Protein AF-A0A1C8ZSP4-F1 (afdb_monomer_lite)

Structure (mmCIF, N/CA/C/O backbone):
data_AF-A0A1C8ZSP4-F1
#
_entry.id   AF-A0A1C8ZSP4-F1
#
loop_
_atom_site.group_PDB
_atom_site.id
_atom_site.type_symbol
_atom_site.label_atom_id
_atom_site.label_alt_id
_atom_site.label_comp_id
_atom_site.label_asym_id
_atom_site.label_entity_id
_atom_site.label_seq_id
_atom_site.pdbx_PDB_ins_code
_atom_site.Cartn_x
_atom_site.Cartn_y
_atom_site.Cartn_z
_atom_site.occupancy
_atom_site.B_iso_or_equiv
_atom_site.auth_seq_id
_atom_site.auth_comp_id
_atom_site.auth_asym_id
_atom_site.auth_atom_id
_atom_site.pdbx_PDB_model_num
ATOM 1 N N . MET A 1 1 ? -17.826 5.479 -9.906 1.00 35.88 1 MET A N 1
ATOM 2 C CA . MET A 1 1 ? -18.541 5.846 -8.665 1.00 35.88 1 MET A CA 1
ATOM 3 C C . MET A 1 1 ? -17.560 6.502 -7.673 1.00 35.88 1 MET A C 1
ATOM 5 O O . MET A 1 1 ? -17.381 6.009 -6.576 1.00 35.88 1 MET A O 1
ATOM 9 N N . ILE A 1 2 ? -16.863 7.577 -8.082 1.00 37.81 2 ILE A N 1
ATOM 10 C CA . ILE A 1 2 ? -15.823 8.272 -7.274 1.00 37.81 2 ILE A CA 1
ATOM 11 C C . ILE A 1 2 ? -16.261 9.707 -6.899 1.00 37.81 2 ILE A C 1
ATOM 13 O O . ILE A 1 2 ? -15.762 10.289 -5.943 1.00 37.81 2 ILE A O 1
ATOM 17 N N . PHE A 1 3 ? -17.242 10.274 -7.610 1.00 35.19 3 PHE A N 1
ATOM 18 C CA . PHE A 1 3 ? -17.566 11.703 -7.530 1.00 35.19 3 PHE A CA 1
ATOM 19 C C . PHE A 1 3 ? -18.504 12.114 -6.380 1.00 35.19 3 PHE A C 1
ATOM 21 O O . PHE A 1 3 ? -18.549 13.296 -6.059 1.00 35.19 3 PHE A O 1
ATOM 28 N N . ASP A 1 4 ? -19.179 11.181 -5.701 1.00 35.34 4 ASP A N 1
ATOM 29 C CA . ASP A 1 4 ? -20.081 11.512 -4.577 1.00 35.34 4 ASP A CA 1
ATOM 30 C C . ASP A 1 4 ? -19.380 11.615 -3.206 1.00 35.34 4 ASP A C 1
ATOM 32 O O . ASP A 1 4 ? -20.022 11.916 -2.200 1.00 35.34 4 ASP A O 1
ATOM 36 N N . ILE A 1 5 ? -18.058 11.412 -3.146 1.00 47.53 5 ILE A N 1
ATOM 37 C CA . ILE A 1 5 ? -17.269 11.481 -1.898 1.00 47.53 5 ILE A CA 1
ATOM 38 C C . ILE A 1 5 ? -16.836 12.929 -1.577 1.00 47.53 5 ILE A C 1
ATOM 40 O O . ILE A 1 5 ? -16.539 13.244 -0.429 1.00 47.53 5 ILE A O 1
ATOM 44 N N . PHE A 1 6 ? -16.868 13.837 -2.561 1.00 42.25 6 PHE A N 1
ATOM 45 C CA . PHE A 1 6 ? -16.399 15.227 -2.440 1.00 42.25 6 PHE A CA 1
ATOM 46 C C . PHE A 1 6 ? -17.541 16.252 -2.388 1.00 42.25 6 PHE A C 1
ATOM 48 O O . PHE A 1 6 ? -17.468 17.314 -3.015 1.00 42.25 6 PHE A O 1
ATOM 55 N N . LYS A 1 7 ? -18.625 15.972 -1.657 1.00 38.34 7 LYS A N 1
ATOM 56 C CA . LYS A 1 7 ? -19.627 17.016 -1.405 1.00 38.34 7 LYS A CA 1
ATOM 57 C C . LYS A 1 7 ? -19.011 18.071 -0.481 1.00 38.34 7 LYS A C 1
ATOM 59 O O . LYS A 1 7 ? -18.816 17.830 0.704 1.00 38.34 7 LYS A O 1
ATOM 64 N N . ARG A 1 8 ? -18.700 19.248 -1.037 1.00 38.22 8 ARG A N 1
ATOM 65 C CA . ARG A 1 8 ? -18.399 20.461 -0.264 1.00 38.22 8 ARG A CA 1
ATOM 66 C C . ARG A 1 8 ? -19.613 20.790 0.604 1.00 38.22 8 ARG A C 1
ATOM 68 O O . ARG A 1 8 ? -20.581 21.367 0.108 1.00 38.22 8 ARG A O 1
ATOM 75 N N . ASP A 1 9 ? -19.559 20.440 1.882 1.00 40.62 9 ASP A N 1
ATOM 76 C CA . ASP A 1 9 ? -20.396 21.104 2.873 1.00 40.62 9 ASP A CA 1
ATOM 77 C C . ASP A 1 9 ? -19.934 22.555 2.990 1.00 40.62 9 ASP A C 1
ATOM 79 O O . ASP A 1 9 ? -18.737 22.841 3.050 1.00 40.62 9 ASP A O 1
ATOM 83 N N . LYS A 1 10 ? -20.896 23.482 3.020 1.00 46.06 10 LYS A N 1
ATOM 84 C CA . LYS A 1 10 ? -20.631 24.915 3.212 1.00 46.06 10 LYS A CA 1
ATOM 85 C C . LYS A 1 10 ? -20.002 25.229 4.581 1.00 46.06 10 LYS A C 1
ATOM 87 O O . LYS A 1 10 ? -19.462 26.317 4.730 1.00 46.06 10 LYS A O 1
ATOM 92 N N . ASP A 1 11 ? -20.010 24.267 5.510 1.00 44.53 11 ASP A N 1
ATOM 93 C CA . ASP A 1 11 ? -19.643 24.455 6.919 1.00 44.53 11 ASP A CA 1
ATOM 94 C C . ASP A 1 11 ? -18.494 23.553 7.426 1.00 44.53 11 ASP A C 1
ATOM 96 O O . ASP A 1 11 ? -18.210 23.556 8.622 1.00 44.53 11 ASP A O 1
ATOM 100 N N . SER A 1 12 ? -17.800 22.781 6.572 1.00 44.62 12 SER A N 1
ATOM 101 C CA . SER A 1 12 ? -16.666 21.944 7.017 1.00 44.62 12 SER A CA 1
ATOM 102 C C . SER A 1 12 ? -15.347 22.329 6.341 1.00 44.62 12 SER A C 1
ATOM 104 O O . SER A 1 12 ? -15.154 22.095 5.148 1.00 44.62 12 SER A O 1
ATOM 106 N N . GLU A 1 13 ? -14.428 22.873 7.138 1.00 44.44 13 GLU A N 1
ATOM 107 C CA . GLU A 1 13 ? -13.062 23.298 6.805 1.00 44.44 13 GLU A CA 1
ATOM 108 C C . GLU A 1 13 ? -12.109 22.147 6.404 1.00 44.44 13 GLU A C 1
ATOM 110 O O . GLU A 1 13 ? -11.001 22.038 6.928 1.00 44.44 13 GLU A O 1
ATOM 115 N N . VAL A 1 14 ? -12.471 21.272 5.464 1.00 51.50 14 VAL A N 1
ATOM 116 C CA . VAL A 1 14 ? -11.453 20.416 4.829 1.00 51.50 14 VAL A CA 1
ATOM 117 C C . VAL A 1 14 ? -10.755 21.270 3.770 1.00 51.50 14 VAL A C 1
ATOM 119 O O . VAL A 1 14 ? -11.166 21.303 2.612 1.00 51.50 14 VAL A O 1
ATOM 122 N N . LYS A 1 15 ? -9.759 22.057 4.203 1.00 57.34 15 LYS A N 1
ATOM 123 C CA . LYS A 1 15 ? -9.008 22.978 3.330 1.00 57.34 15 LYS A CA 1
ATOM 124 C C . LYS A 1 15 ? -8.224 22.236 2.246 1.00 57.34 15 LYS A C 1
ATOM 126 O O . LYS A 1 15 ? -8.180 22.731 1.125 1.00 57.34 15 LYS A O 1
ATOM 131 N N . ASP A 1 16 ? -7.735 21.032 2.549 1.00 67.19 16 ASP A N 1
ATOM 132 C CA . ASP A 1 16 ? -6.982 20.195 1.616 1.00 67.19 16 ASP A CA 1
ATOM 133 C C . ASP A 1 16 ? -7.553 18.765 1.591 1.00 67.19 16 ASP A C 1
ATOM 135 O O . ASP A 1 16 ? -7.581 18.099 2.627 1.00 67.19 16 ASP A O 1
ATOM 139 N N . PRO A 1 17 ? -8.031 18.261 0.435 1.00 82.25 17 PRO A N 1
ATOM 140 C CA . PRO A 1 17 ? -8.565 16.900 0.318 1.00 82.25 17 PRO A CA 1
ATOM 141 C C . PRO A 1 17 ? -7.470 15.824 0.331 1.00 82.25 17 PRO A C 1
ATOM 143 O O . PRO A 1 17 ? -7.786 14.635 0.396 1.00 82.25 17 PRO A O 1
ATOM 146 N N . PHE A 1 18 ? -6.202 16.238 0.278 1.00 87.06 18 PHE A N 1
ATOM 147 C CA . PHE A 1 18 ? -5.035 15.371 0.267 1.00 87.06 18 PHE A CA 1
ATOM 148 C C . PHE A 1 18 ? -4.081 15.731 1.403 1.00 87.06 18 PHE A C 1
ATOM 150 O O . PHE A 1 18 ? -3.923 16.895 1.765 1.00 87.06 18 PHE A O 1
ATOM 157 N N . TYR A 1 19 ? -3.423 14.713 1.937 1.00 88.75 19 TYR A N 1
ATOM 158 C CA . TYR A 1 19 ? -2.370 14.817 2.932 1.00 88.75 19 TYR A CA 1
ATOM 159 C C . TYR A 1 19 ? -1.206 13.932 2.495 1.00 88.75 19 TYR A C 1
ATOM 161 O O . TYR A 1 19 ? -1.423 12.777 2.141 1.00 88.75 19 TYR A O 1
ATOM 169 N N . THR A 1 20 ? 0.018 14.446 2.535 1.00 91.62 20 THR A N 1
ATOM 170 C CA . THR A 1 20 ? 1.222 13.684 2.180 1.00 91.62 20 THR A CA 1
ATOM 171 C C . THR A 1 20 ? 2.127 13.578 3.396 1.00 91.62 20 THR A C 1
ATOM 173 O O . THR A 1 20 ? 2.392 14.577 4.066 1.00 91.62 20 THR A O 1
ATOM 176 N N . ASP A 1 21 ? 2.611 12.372 3.666 1.00 93.38 21 ASP A N 1
ATOM 177 C CA . ASP A 1 21 ? 3.636 12.098 4.669 1.00 93.38 21 ASP A CA 1
ATOM 178 C C . ASP A 1 21 ? 4.710 11.154 4.109 1.00 93.38 21 ASP A C 1
ATOM 180 O O . ASP A 1 21 ? 4.803 10.927 2.902 1.00 93.38 21 ASP A O 1
ATOM 184 N N . GLU A 1 22 ? 5.570 10.627 4.979 1.00 92.31 22 GLU A N 1
ATOM 185 C CA . GLU A 1 22 ? 6.651 9.729 4.571 1.00 92.31 22 GLU A CA 1
ATOM 186 C C . GLU A 1 22 ? 6.186 8.337 4.117 1.00 92.31 22 GLU A C 1
ATOM 188 O O . GLU A 1 22 ? 6.963 7.617 3.487 1.00 92.31 22 GLU A O 1
ATOM 193 N N . PHE A 1 23 ? 4.941 7.955 4.416 1.00 94.00 23 PHE A N 1
ATOM 194 C CA . PHE A 1 23 ? 4.362 6.665 4.044 1.00 94.00 23 PHE A CA 1
ATOM 195 C C . PHE A 1 23 ? 3.533 6.744 2.764 1.00 94.00 23 PHE A C 1
ATOM 197 O O . PHE A 1 23 ? 3.264 5.708 2.162 1.00 94.00 23 PHE A O 1
ATOM 204 N N . GLY A 1 24 ? 3.154 7.942 2.318 1.00 94.12 24 GLY A N 1
ATOM 205 C CA . GLY A 1 24 ? 2.508 8.126 1.028 1.00 94.12 24 GLY A CA 1
ATOM 206 C C . GLY A 1 24 ? 1.625 9.361 0.942 1.00 94.12 24 GLY A C 1
ATOM 207 O O . GLY A 1 24 ? 1.728 10.313 1.716 1.00 94.12 24 GLY A O 1
ATOM 208 N N . GLU A 1 25 ? 0.735 9.320 -0.039 1.00 94.56 25 GLU A N 1
ATOM 209 C CA . GLU A 1 25 ? -0.314 10.309 -0.262 1.00 94.56 25 GLU A CA 1
ATOM 210 C C . GLU A 1 25 ? -1.657 9.745 0.197 1.00 94.56 25 GLU A C 1
ATOM 212 O O . GLU A 1 25 ? -1.981 8.584 -0.049 1.00 94.56 25 GLU A O 1
ATOM 217 N N . TRP A 1 26 ? -2.459 10.570 0.857 1.00 94.44 26 TRP A N 1
ATOM 218 C CA . TRP A 1 26 ? -3.671 10.152 1.548 1.00 94.44 26 TRP A CA 1
ATOM 219 C C . TRP A 1 26 ? -4.828 11.071 1.173 1.00 94.44 26 TRP A C 1
ATOM 221 O O . TRP A 1 26 ? -4.726 12.286 1.321 1.00 94.44 26 TRP A O 1
ATOM 231 N N . ILE A 1 27 ? -5.952 10.503 0.742 1.00 94.06 27 ILE A N 1
ATOM 232 C CA . ILE A 1 27 ? -7.221 11.223 0.615 1.00 94.06 27 ILE A CA 1
ATOM 233 C C . ILE A 1 27 ? -7.857 11.345 1.999 1.00 94.06 27 ILE A C 1
ATOM 235 O O . ILE A 1 27 ? -7.958 10.366 2.744 1.00 94.06 27 ILE A O 1
ATOM 239 N N . ILE A 1 28 ? -8.343 12.541 2.320 1.00 91.62 28 ILE A N 1
ATOM 240 C CA . ILE A 1 28 ? -9.132 12.804 3.522 1.00 91.62 28 ILE A CA 1
ATOM 241 C C . ILE A 1 28 ? -10.619 12.605 3.203 1.00 91.62 28 ILE A C 1
ATOM 243 O O . ILE A 1 28 ? -11.203 13.356 2.425 1.00 91.62 28 ILE A O 1
ATOM 247 N N . ILE A 1 29 ? -11.249 11.608 3.831 1.00 89.88 29 ILE A N 1
ATOM 248 C CA . ILE A 1 29 ? -12.681 11.312 3.666 1.00 89.88 29 ILE A CA 1
ATOM 249 C C . ILE A 1 29 ? -13.452 11.683 4.934 1.00 89.88 29 ILE A C 1
ATOM 251 O O . ILE A 1 29 ? -13.188 11.135 6.004 1.00 89.88 29 ILE A O 1
ATOM 255 N N . SER A 1 30 ? -14.445 12.567 4.800 1.00 87.94 30 SER A N 1
ATOM 256 C CA . SER A 1 30 ? -15.288 13.068 5.901 1.00 87.94 30 SER A CA 1
ATOM 257 C C . SER A 1 30 ? -16.780 12.743 5.775 1.00 87.94 30 SER A C 1
ATOM 259 O O . SER A 1 30 ? -17.536 13.010 6.704 1.00 87.94 30 SER A O 1
ATOM 261 N N . HIS A 1 31 ? -17.231 12.175 4.650 1.00 85.62 31 HIS A N 1
ATOM 262 C CA . HIS A 1 31 ? -18.668 12.003 4.365 1.00 85.62 31 HIS A CA 1
ATOM 263 C C . HIS A 1 31 ? -19.121 10.545 4.217 1.00 85.62 31 HIS A C 1
ATOM 265 O O . HIS A 1 31 ? -20.323 10.279 4.176 1.00 85.62 31 HIS A O 1
ATOM 271 N N . ASN A 1 32 ? -18.200 9.576 4.195 1.00 90.00 32 ASN A N 1
ATOM 272 C CA . ASN A 1 32 ? -18.567 8.158 4.184 1.00 90.00 32 ASN A CA 1
ATOM 273 C C . ASN A 1 32 ? -18.875 7.677 5.615 1.00 90.00 32 ASN A C 1
ATOM 275 O O . ASN A 1 32 ? -17.974 7.339 6.381 1.00 90.00 32 ASN A O 1
ATOM 279 N N . LYS A 1 33 ? -20.166 7.624 5.970 1.00 90.62 33 LYS A N 1
ATOM 280 C CA . LYS A 1 33 ? -20.630 7.241 7.317 1.00 90.62 33 LYS A CA 1
ATOM 281 C C . LYS A 1 33 ? -20.121 5.871 7.770 1.00 90.62 33 LYS A C 1
ATOM 283 O O . LYS A 1 33 ? -19.778 5.716 8.940 1.00 90.62 33 LYS A O 1
ATOM 288 N N . LEU A 1 34 ? -20.085 4.891 6.868 1.00 91.62 34 LEU A N 1
ATOM 289 C CA . LEU A 1 34 ? -19.697 3.522 7.193 1.00 91.62 34 LEU A CA 1
ATOM 290 C C . LEU A 1 34 ? -18.191 3.435 7.470 1.00 91.62 34 LEU A C 1
ATOM 292 O O . LEU A 1 34 ? -17.791 2.924 8.514 1.00 91.62 34 LEU A O 1
ATOM 296 N N . LEU A 1 35 ? -17.365 4.029 6.609 1.00 93.75 35 LEU A N 1
ATOM 297 C CA . LEU A 1 35 ? -15.921 4.142 6.815 1.00 93.75 35 LEU A CA 1
ATOM 298 C C . LEU A 1 35 ? -15.581 4.896 8.109 1.00 93.75 35 LEU A C 1
ATOM 300 O O . LEU A 1 35 ? -14.770 4.416 8.901 1.00 93.75 35 LEU A O 1
ATOM 304 N N . LEU A 1 36 ? -16.219 6.046 8.358 1.00 94.19 36 LEU A N 1
ATOM 305 C CA . LEU A 1 36 ? -16.014 6.829 9.584 1.00 94.19 36 LEU A CA 1
ATOM 306 C C . LEU A 1 36 ? -16.346 6.017 10.840 1.00 94.19 36 LEU A C 1
ATOM 308 O O . LEU A 1 36 ? -15.618 6.056 11.834 1.00 94.19 36 LEU A O 1
ATOM 312 N N . PHE A 1 37 ? -17.456 5.281 10.803 1.00 93.94 37 PHE A N 1
ATOM 313 C CA . PHE A 1 37 ? -17.892 4.441 11.909 1.00 93.94 37 PHE A CA 1
ATOM 314 C C . PHE A 1 37 ? -16.862 3.351 12.225 1.00 93.94 37 PHE A C 1
ATOM 316 O O . PHE A 1 37 ? -16.454 3.189 13.377 1.00 93.94 37 PHE A O 1
ATOM 323 N N . VAL A 1 38 ? -16.386 2.656 11.194 1.00 94.44 38 VAL A N 1
ATOM 324 C CA . VAL A 1 38 ? -15.416 1.562 11.316 1.00 94.44 38 VAL A CA 1
ATOM 325 C C . VAL A 1 38 ? -14.068 2.079 11.792 1.00 94.44 38 VAL A C 1
ATOM 327 O O . VAL A 1 38 ? -13.492 1.530 12.729 1.00 94.44 38 VAL A O 1
ATOM 330 N N . TYR A 1 39 ? -13.596 3.187 11.226 1.00 95.62 39 TYR A N 1
ATOM 331 C CA . TYR A 1 39 ? -12.379 3.844 11.683 1.00 95.62 39 TYR A CA 1
ATOM 332 C C . TYR A 1 39 ? -12.462 4.217 13.168 1.00 95.62 39 TYR A C 1
ATOM 334 O O . TYR A 1 39 ? -11.554 3.915 13.941 1.00 95.62 39 TYR A O 1
ATOM 342 N N . ASN A 1 40 ? -13.584 4.790 13.612 1.00 94.44 40 ASN A N 1
ATOM 343 C CA . ASN A 1 40 ? -13.783 5.138 15.018 1.00 94.44 40 ASN A CA 1
ATOM 344 C C . ASN A 1 40 ? -13.830 3.905 15.936 1.00 94.44 40 ASN A C 1
ATOM 346 O O . ASN A 1 40 ? -13.328 3.969 17.063 1.00 94.44 40 ASN A O 1
ATOM 350 N N . LEU A 1 41 ? -14.391 2.780 15.481 1.00 94.25 41 LEU A N 1
ATOM 351 C CA . LEU A 1 41 ? -14.319 1.506 16.204 1.00 94.25 41 LEU A CA 1
ATOM 352 C C . LEU A 1 41 ? -12.873 1.020 16.346 1.00 94.25 41 LEU A C 1
ATOM 354 O O . LEU A 1 41 ? -12.467 0.625 17.443 1.00 94.25 41 LEU A O 1
ATOM 358 N N . LEU A 1 42 ? -12.076 1.094 15.279 1.00 95.50 42 LEU A N 1
ATOM 359 C CA . LEU A 1 42 ? -10.660 0.722 15.309 1.00 95.50 42 LEU A CA 1
ATOM 360 C C . LEU A 1 42 ? -9.875 1.621 16.270 1.00 95.50 42 LEU A C 1
ATOM 362 O O . LEU A 1 42 ? -9.212 1.112 17.170 1.00 95.50 42 LEU A O 1
ATOM 366 N N . VAL A 1 43 ? -10.041 2.945 16.183 1.00 95.62 43 VAL A N 1
ATOM 367 C CA . VAL A 1 43 ? -9.419 3.913 17.105 1.00 95.62 43 VAL A CA 1
ATOM 368 C C . VAL A 1 43 ? -9.765 3.603 18.563 1.00 95.62 43 VAL A C 1
ATOM 370 O O . VAL A 1 43 ? -8.880 3.593 19.420 1.00 95.62 43 VAL A O 1
ATOM 373 N N . LYS A 1 44 ? -11.040 3.326 18.870 1.00 94.62 44 LYS A N 1
ATOM 374 C CA . LYS A 1 44 ? -11.468 2.940 20.227 1.00 94.62 44 LYS A CA 1
ATOM 375 C C . LYS A 1 44 ? -10.810 1.636 20.681 1.00 94.62 44 LYS A C 1
ATOM 377 O O . LYS A 1 44 ? -10.393 1.540 21.832 1.00 94.62 44 LYS A O 1
ATOM 382 N N . SER A 1 45 ? -10.695 0.655 19.790 1.00 95.00 45 SER A N 1
ATOM 383 C CA . SER A 1 45 ? -10.075 -0.647 20.074 1.00 95.00 45 SER A CA 1
ATOM 384 C C . SER A 1 45 ? -8.588 -0.508 20.392 1.00 95.00 45 SER A C 1
ATOM 386 O O . SER A 1 45 ? -8.128 -1.033 21.403 1.00 95.00 45 SER A O 1
ATOM 388 N N . ILE A 1 46 ? -7.867 0.285 19.598 1.00 95.31 46 ILE A N 1
ATOM 389 C CA . ILE A 1 46 ? -6.442 0.587 19.788 1.00 95.31 46 ILE A CA 1
ATOM 390 C C . ILE A 1 46 ? -6.216 1.327 21.118 1.00 95.31 46 ILE A C 1
ATOM 392 O O . ILE A 1 46 ? -5.333 0.973 21.896 1.00 95.31 46 ILE A O 1
ATOM 396 N N . LYS A 1 47 ? -7.064 2.308 21.453 1.00 94.12 47 LYS A N 1
ATOM 397 C CA . LYS A 1 47 ? -6.974 3.012 22.745 1.00 94.12 47 LYS A CA 1
ATOM 398 C C . LYS A 1 47 ? -7.269 2.101 23.940 1.00 94.12 47 LYS A C 1
ATOM 400 O O . LYS A 1 47 ? -6.639 2.250 24.986 1.00 94.12 47 LYS A O 1
ATOM 405 N N . LYS A 1 48 ? -8.201 1.150 23.797 1.00 92.88 48 LYS A N 1
ATOM 406 C CA . LYS A 1 48 ? -8.604 0.215 24.865 1.00 92.88 48 LYS A CA 1
ATOM 407 C C . LYS A 1 48 ? -7.473 -0.722 25.291 1.00 92.88 48 LYS A C 1
ATOM 409 O O . LYS A 1 48 ? -7.407 -1.079 26.460 1.00 92.88 48 LYS A O 1
ATOM 414 N N . ILE A 1 49 ? -6.566 -1.064 24.377 1.00 93.12 49 ILE A N 1
ATOM 415 C CA . ILE A 1 49 ? -5.370 -1.864 24.683 1.00 93.12 49 ILE A CA 1
ATOM 416 C C . ILE A 1 49 ? -4.195 -1.024 25.217 1.00 93.12 49 ILE A C 1
ATOM 418 O O . ILE A 1 49 ? -3.084 -1.525 25.350 1.00 93.12 49 ILE A O 1
ATOM 422 N N . GLY A 1 50 ? -4.419 0.257 25.534 1.00 89.44 50 GLY A N 1
ATOM 423 C CA . GLY A 1 50 ? -3.435 1.121 26.192 1.00 89.44 50 GLY A CA 1
ATOM 424 C C . GLY A 1 50 ? -2.552 1.951 25.256 1.00 89.44 50 GLY A C 1
ATOM 425 O O . GLY A 1 50 ? -1.713 2.714 25.737 1.00 89.44 50 GLY A O 1
ATOM 426 N N . LEU A 1 51 ? -2.748 1.879 23.936 1.00 91.25 51 LEU A N 1
ATOM 427 C CA . LEU A 1 51 ? -1.990 2.690 22.980 1.00 91.25 51 LEU A CA 1
ATOM 428 C C . LEU A 1 51 ? -2.598 4.080 22.852 1.00 91.25 51 LEU A C 1
ATOM 430 O O . LEU A 1 51 ? -3.660 4.272 22.259 1.00 91.25 51 LEU A O 1
ATOM 434 N N . LYS A 1 52 ? -1.899 5.066 23.412 1.00 87.62 52 LYS A N 1
ATOM 435 C CA . LYS A 1 52 ? -2.331 6.469 23.382 1.00 87.62 52 LYS A CA 1
ATOM 436 C C . LYS A 1 52 ? -1.790 7.234 22.175 1.00 87.62 52 LYS A C 1
ATOM 438 O O . LYS A 1 52 ? -2.522 8.036 21.608 1.00 87.62 52 LYS A O 1
ATOM 443 N N . ASN A 1 53 ? -0.551 6.946 21.772 1.00 91.50 53 ASN A N 1
ATOM 444 C CA . ASN A 1 53 ? 0.146 7.646 20.693 1.00 91.50 53 ASN A CA 1
ATOM 445 C C . ASN A 1 53 ? 0.319 6.700 19.504 1.00 91.50 53 ASN A C 1
ATOM 447 O O . ASN A 1 53 ? 1.177 5.812 19.526 1.00 91.50 53 ASN A O 1
ATOM 451 N N . PHE A 1 54 ? -0.528 6.864 18.495 1.00 94.69 54 PHE A N 1
ATOM 452 C CA . PHE A 1 54 ? -0.476 6.095 17.260 1.00 94.69 54 PHE A CA 1
ATOM 453 C C . PHE A 1 54 ? -1.060 6.901 16.103 1.00 94.69 54 PHE A C 1
ATOM 455 O O . PHE A 1 54 ? -1.913 7.766 16.309 1.00 94.69 54 PHE A O 1
ATOM 462 N N . GLU A 1 55 ? -0.644 6.548 14.896 1.00 94.81 55 GLU A N 1
ATOM 463 C CA . GLU A 1 55 ? -1.269 6.985 13.654 1.00 94.81 55 GLU A CA 1
ATOM 464 C C . GLU A 1 55 ? -1.961 5.786 13.010 1.00 94.81 55 GLU A C 1
ATOM 466 O O . GLU A 1 55 ? -1.404 4.689 12.983 1.00 94.81 55 GLU A O 1
ATOM 471 N N . LEU A 1 56 ? -3.199 5.976 12.548 1.00 96.00 56 LEU A N 1
ATOM 472 C CA . LEU A 1 56 ? -3.991 4.947 11.881 1.00 96.00 56 LEU A CA 1
ATOM 473 C C . LEU A 1 56 ? -4.272 5.381 10.445 1.00 96.00 56 LEU A C 1
ATOM 475 O O . LEU A 1 56 ? -4.848 6.442 10.205 1.00 96.00 56 LEU A O 1
ATOM 479 N N . TYR A 1 57 ? -3.917 4.506 9.517 1.00 96.00 57 TYR A N 1
ATOM 480 C CA . TYR A 1 57 ? -4.059 4.693 8.085 1.00 96.00 57 TYR A CA 1
ATOM 481 C C . TYR A 1 57 ? -4.931 3.589 7.499 1.00 96.00 57 TYR A C 1
ATOM 483 O O . TYR A 1 57 ? -4.737 2.411 7.807 1.00 96.00 57 TYR A O 1
ATOM 491 N N . ILE A 1 58 ? -5.879 3.953 6.637 1.00 97.56 58 ILE A N 1
ATOM 492 C CA . ILE A 1 58 ? -6.648 2.985 5.855 1.00 97.56 58 ILE A CA 1
ATOM 493 C C . ILE A 1 58 ? -5.974 2.844 4.495 1.00 97.56 58 ILE A C 1
ATOM 495 O O . ILE A 1 58 ? -5.883 3.798 3.734 1.00 97.56 58 ILE A O 1
ATOM 499 N N . ILE A 1 59 ? -5.484 1.650 4.191 1.00 97.19 59 ILE A N 1
ATOM 500 C CA . ILE A 1 59 ? -4.808 1.352 2.925 1.00 97.19 59 ILE A CA 1
ATOM 501 C C . ILE A 1 59 ? -5.835 1.022 1.848 1.00 97.19 59 ILE A C 1
ATOM 503 O O . ILE A 1 59 ? -5.720 1.468 0.713 1.00 97.19 59 ILE A O 1
ATOM 507 N N . GLN A 1 60 ? -6.862 0.260 2.208 1.00 96.25 60 GLN A N 1
ATOM 508 C CA . GLN A 1 60 ? -7.938 -0.102 1.301 1.00 96.25 60 GLN A CA 1
ATOM 509 C C . GLN A 1 60 ? -9.238 -0.215 2.085 1.00 96.25 60 GLN A C 1
ATOM 511 O O . GLN A 1 60 ? -9.279 -0.780 3.178 1.00 96.25 60 GLN A O 1
ATOM 516 N N . TYR A 1 61 ? -10.294 0.325 1.491 1.00 95.44 61 TYR A N 1
ATOM 517 C CA . TYR A 1 61 ? -11.664 0.188 1.945 1.00 95.44 61 TYR A CA 1
ATOM 518 C C . TYR A 1 61 ? -12.522 -0.229 0.755 1.00 95.44 61 TYR A C 1
ATOM 520 O O . TYR A 1 61 ? -12.456 0.404 -0.300 1.00 95.44 61 TYR A O 1
ATOM 528 N N . SER A 1 62 ? -13.320 -1.277 0.920 1.00 94.56 62 SER A N 1
ATOM 529 C CA . SER A 1 62 ? -14.310 -1.680 -0.076 1.00 94.56 62 SER A CA 1
ATOM 530 C C . SER A 1 62 ? -15.570 -2.213 0.585 1.00 94.56 62 SER A C 1
ATOM 532 O O . SER A 1 62 ? -15.503 -2.886 1.613 1.00 94.56 62 SER A O 1
ATOM 534 N N . GLU A 1 63 ? -16.703 -1.945 -0.049 1.00 93.88 63 GLU A N 1
ATOM 535 C CA . GLU A 1 63 ? -18.010 -2.489 0.308 1.00 93.88 63 GLU A CA 1
ATOM 536 C C . GLU A 1 63 ? -18.370 -3.583 -0.701 1.00 93.88 63 GLU A C 1
ATOM 538 O O . GLU A 1 63 ? -18.132 -3.422 -1.900 1.00 93.88 63 GLU A O 1
ATOM 543 N N . ASP A 1 64 ? -18.906 -4.705 -0.226 1.00 92.00 64 ASP A N 1
ATOM 544 C CA . ASP A 1 64 ? -19.358 -5.783 -1.102 1.00 92.00 64 ASP A CA 1
ATOM 545 C C . ASP A 1 64 ? -20.663 -5.384 -1.806 1.00 92.00 64 ASP A C 1
ATOM 547 O O . ASP A 1 64 ? -21.621 -4.924 -1.181 1.00 92.00 64 ASP A O 1
ATOM 551 N N . GLU A 1 65 ? -20.717 -5.578 -3.123 1.00 89.94 65 GLU A N 1
ATOM 552 C CA . GLU A 1 65 ? -21.880 -5.202 -3.934 1.00 89.94 65 GLU A CA 1
ATOM 553 C C . GLU A 1 65 ? -23.092 -6.125 -3.719 1.00 89.94 65 GLU A C 1
ATOM 555 O O . GLU A 1 65 ? -24.229 -5.738 -3.996 1.00 89.94 65 GLU A O 1
ATOM 560 N N . LYS A 1 66 ? -22.870 -7.359 -3.250 1.00 91.69 66 LYS A N 1
ATOM 561 C CA . LYS A 1 66 ? -23.900 -8.398 -3.100 1.00 91.69 66 LYS A CA 1
ATOM 562 C C . LYS A 1 66 ? -24.371 -8.530 -1.658 1.00 91.69 66 LYS A C 1
ATOM 564 O O . LYS A 1 66 ? -25.556 -8.762 -1.416 1.00 91.69 66 LYS A O 1
ATOM 569 N N . ILE A 1 67 ? -23.461 -8.406 -0.698 1.00 89.25 67 ILE A N 1
ATOM 570 C CA . ILE A 1 67 ? -23.747 -8.549 0.726 1.00 89.25 67 ILE A CA 1
ATOM 571 C C . ILE A 1 67 ? -23.781 -7.161 1.356 1.00 89.25 67 ILE A C 1
ATOM 573 O O . ILE A 1 67 ? -22.759 -6.549 1.651 1.00 89.25 67 ILE A O 1
ATOM 577 N N . LYS A 1 68 ? -24.998 -6.675 1.612 1.00 87.94 68 LYS A N 1
ATOM 578 C CA . LYS A 1 68 ? -25.223 -5.362 2.220 1.00 87.94 68 LYS A CA 1
ATOM 579 C C . LYS A 1 68 ? -24.417 -5.200 3.515 1.00 87.94 68 LYS A C 1
ATOM 581 O O . LYS A 1 68 ? -24.534 -6.017 4.428 1.00 87.94 68 LYS A O 1
ATOM 586 N N . ASN A 1 69 ? -23.681 -4.093 3.607 1.00 89.12 69 ASN A N 1
ATOM 587 C CA . ASN A 1 69 ? -22.838 -3.712 4.743 1.00 89.12 69 ASN A CA 1
ATOM 588 C C . ASN A 1 69 ? -21.690 -4.688 5.065 1.00 89.12 69 ASN A C 1
ATOM 590 O O . ASN A 1 69 ? -21.095 -4.560 6.140 1.00 89.12 69 ASN A O 1
ATOM 594 N N . LEU A 1 70 ? -21.385 -5.653 4.189 1.00 94.12 70 LEU A N 1
ATOM 595 C CA . LEU A 1 70 ? -20.119 -6.371 4.253 1.00 94.12 70 LEU A CA 1
ATOM 596 C C . LEU A 1 70 ? -19.034 -5.439 3.728 1.00 94.12 70 LEU A C 1
ATOM 598 O O . LEU A 1 70 ? -19.133 -4.904 2.626 1.00 94.12 70 LEU A O 1
ATOM 602 N N . ILE A 1 71 ? -18.011 -5.242 4.542 1.00 94.81 71 ILE A N 1
ATOM 603 C CA . ILE A 1 71 ? -16.889 -4.381 4.221 1.00 94.81 71 ILE A CA 1
ATOM 604 C C . ILE A 1 71 ? -15.585 -5.112 4.460 1.00 94.81 71 ILE A C 1
ATOM 606 O O . ILE A 1 71 ? -15.450 -5.897 5.402 1.00 94.81 71 ILE A O 1
ATOM 610 N N . ASN A 1 72 ? -14.621 -4.776 3.619 1.00 95.19 72 ASN A N 1
ATOM 611 C CA . ASN A 1 72 ? -13.246 -5.194 3.750 1.00 95.19 72 ASN A CA 1
ATOM 612 C C . ASN A 1 72 ? -12.377 -3.966 4.015 1.00 95.19 72 ASN A C 1
ATOM 614 O O . ASN A 1 72 ? -12.480 -2.949 3.318 1.00 95.19 72 ASN A O 1
ATOM 618 N N . VAL A 1 73 ? -11.534 -4.063 5.040 1.00 96.75 73 VAL A N 1
ATOM 619 C CA . VAL A 1 73 ? -10.617 -2.996 5.428 1.00 96.75 73 VAL A CA 1
ATOM 620 C C . VAL A 1 73 ? -9.213 -3.551 5.577 1.00 96.75 73 VAL A C 1
ATOM 622 O O . VAL A 1 73 ? -8.972 -4.445 6.390 1.00 96.75 73 VAL A O 1
ATOM 625 N N . LYS A 1 74 ? -8.272 -2.948 4.850 1.00 97.50 74 LYS A N 1
ATOM 626 C CA . LYS A 1 74 ? -6.838 -3.073 5.113 1.00 97.50 74 LYS A CA 1
ATOM 627 C C . LYS A 1 74 ? -6.337 -1.778 5.718 1.00 97.50 74 LYS A C 1
ATOM 629 O O . LYS A 1 74 ? -6.649 -0.697 5.214 1.00 97.50 74 LYS A O 1
ATOM 634 N N . GLY A 1 75 ? -5.539 -1.867 6.769 1.00 97.12 75 GLY A N 1
ATOM 635 C CA . GLY A 1 75 ? -4.979 -0.679 7.396 1.00 97.12 75 GLY A CA 1
ATOM 636 C C . GLY A 1 75 ? -3.644 -0.918 8.070 1.00 97.12 75 GLY A C 1
ATOM 637 O O . GLY A 1 75 ? -3.195 -2.052 8.227 1.00 97.12 75 GLY A O 1
ATOM 638 N N . MET A 1 76 ? -3.020 0.194 8.439 1.00 96.44 76 MET A N 1
ATOM 639 C CA . MET A 1 76 ? -1.699 0.270 9.042 1.00 96.44 76 MET A CA 1
ATOM 640 C C . MET A 1 76 ? -1.763 1.161 10.277 1.00 96.44 76 MET A C 1
ATOM 642 O O . MET A 1 76 ? -2.300 2.267 10.232 1.00 96.44 76 MET A O 1
ATOM 646 N N . ILE A 1 77 ? -1.192 0.681 11.376 1.00 95.94 77 ILE A N 1
ATOM 647 C CA . ILE A 1 77 ? -0.972 1.453 12.596 1.00 95.94 77 ILE A CA 1
ATOM 648 C C . ILE A 1 77 ? 0.527 1.680 12.742 1.00 95.94 77 ILE A C 1
ATOM 650 O O . ILE A 1 77 ? 1.298 0.720 12.701 1.00 95.94 77 ILE A O 1
ATOM 654 N N . VAL A 1 78 ? 0.919 2.932 12.963 1.00 95.38 78 VAL A N 1
ATOM 655 C CA . VAL A 1 78 ? 2.299 3.324 13.265 1.00 95.38 78 VAL A CA 1
ATOM 656 C C . VAL A 1 78 ? 2.364 3.788 14.712 1.00 95.38 78 VAL A C 1
ATOM 658 O O . VAL A 1 78 ? 1.586 4.640 15.147 1.00 95.38 78 VAL A O 1
ATOM 661 N N . THR A 1 79 ? 3.256 3.196 15.502 1.00 94.81 79 THR A N 1
ATOM 662 C CA . THR A 1 79 ? 3.414 3.554 16.915 1.00 94.81 79 THR A CA 1
ATOM 663 C C . THR A 1 79 ? 4.809 3.218 17.434 1.00 94.81 79 THR A C 1
ATOM 665 O O . THR A 1 79 ? 5.528 2.396 16.875 1.00 94.81 79 THR A O 1
ATOM 668 N N . ASN A 1 80 ? 5.178 3.827 18.558 1.00 90.44 80 ASN A N 1
ATOM 669 C CA . ASN A 1 80 ? 6.349 3.435 19.345 1.00 90.44 80 ASN A CA 1
ATOM 670 C C . ASN A 1 80 ? 5.966 2.519 20.526 1.00 90.44 80 ASN A C 1
ATOM 672 O O . ASN A 1 80 ? 6.840 1.963 21.192 1.00 90.44 80 ASN A O 1
ATOM 676 N N . GLY A 1 81 ? 4.664 2.361 20.799 1.00 86.88 81 GLY A N 1
ATOM 677 C CA . GLY A 1 81 ? 4.138 1.472 21.833 1.00 86.88 81 GLY A CA 1
ATOM 678 C C . GLY A 1 81 ? 4.216 -0.002 21.435 1.00 86.88 81 GLY A C 1
ATOM 679 O O . GLY A 1 81 ? 4.275 -0.338 20.258 1.00 86.88 81 GLY A O 1
ATOM 680 N N . ASN A 1 82 ? 4.205 -0.900 22.420 1.00 82.94 82 ASN A N 1
ATOM 681 C CA . ASN A 1 82 ? 4.249 -2.343 22.195 1.00 82.94 82 ASN A CA 1
ATOM 682 C C . ASN A 1 82 ? 3.043 -3.020 22.856 1.00 82.94 82 ASN A C 1
ATOM 684 O O . ASN A 1 82 ? 2.691 -2.681 23.980 1.00 82.94 82 ASN A O 1
ATOM 688 N N . PHE A 1 83 ? 2.434 -3.981 22.167 1.00 85.12 83 PHE A N 1
ATOM 689 C CA . PHE A 1 83 ? 1.288 -4.762 22.645 1.00 85.12 83 PHE A CA 1
ATOM 690 C C . PHE A 1 83 ? 1.208 -6.100 21.902 1.00 85.12 83 PHE A C 1
ATOM 692 O O . PHE A 1 83 ? 1.921 -6.305 20.910 1.00 85.12 83 PHE A O 1
ATOM 699 N N . LYS A 1 84 ? 0.362 -7.022 22.367 1.00 87.12 84 LYS A N 1
ATOM 700 C CA . LYS A 1 84 ? 0.193 -8.336 21.728 1.00 87.12 84 LYS A CA 1
ATOM 701 C C . LYS A 1 84 ? -0.889 -8.285 20.650 1.00 87.12 84 LYS A C 1
ATOM 703 O O . LYS A 1 84 ? -1.973 -7.769 20.892 1.00 87.12 84 LYS A O 1
ATOM 708 N N . GLU A 1 85 ? -0.639 -8.886 19.489 1.00 89.56 85 GLU A N 1
ATOM 709 C CA . GLU A 1 85 ? -1.603 -8.928 18.371 1.00 89.56 85 GLU A CA 1
ATOM 710 C C . GLU A 1 85 ? -2.968 -9.483 18.805 1.00 89.56 85 GLU A C 1
ATOM 712 O O . GLU A 1 85 ? -4.007 -8.917 18.469 1.00 89.56 85 GLU A O 1
ATOM 717 N N . LEU A 1 86 ? -2.959 -10.526 19.645 1.00 91.38 86 LEU A N 1
ATOM 718 C CA . LEU A 1 86 ? -4.167 -11.135 20.201 1.00 91.38 86 LEU A CA 1
ATOM 719 C C . LEU A 1 86 ? -5.009 -10.152 21.034 1.00 91.38 86 LEU A C 1
ATOM 721 O O . LEU A 1 86 ? -6.235 -10.210 20.999 1.00 91.38 86 LEU A O 1
ATOM 725 N N . GLU A 1 87 ? -4.377 -9.235 21.771 1.00 92.62 87 GLU A N 1
ATOM 726 C CA . GLU A 1 87 ? -5.093 -8.225 22.561 1.00 92.62 87 GLU A CA 1
ATOM 727 C C . GLU A 1 87 ? -5.835 -7.248 21.649 1.00 92.62 87 GLU A C 1
ATOM 729 O O . GLU A 1 87 ? -6.992 -6.923 21.918 1.00 92.62 87 GLU A O 1
ATOM 734 N N . LEU A 1 88 ? -5.211 -6.830 20.542 1.00 93.81 88 LEU A N 1
ATOM 735 C CA . LEU A 1 88 ? -5.866 -5.979 19.551 1.00 93.81 88 LEU A CA 1
ATOM 736 C C . LEU A 1 88 ? -6.993 -6.716 18.833 1.00 93.81 88 LEU A C 1
ATOM 738 O O . LEU A 1 88 ? -8.085 -6.163 18.731 1.00 93.81 88 LEU A O 1
ATOM 742 N N . ALA A 1 89 ? -6.769 -7.957 18.393 1.00 94.50 89 ALA A N 1
ATOM 743 C CA . ALA A 1 89 ? -7.810 -8.760 17.753 1.00 94.50 89 ALA A CA 1
ATOM 744 C C . ALA A 1 89 ? -9.044 -8.902 18.659 1.00 94.50 89 ALA A C 1
ATOM 746 O O . ALA A 1 89 ? -10.171 -8.643 18.233 1.00 94.50 89 ALA A O 1
ATOM 747 N N . ASN A 1 90 ? -8.825 -9.224 19.937 1.00 94.69 90 ASN A N 1
ATOM 748 C CA . ASN A 1 90 ? -9.893 -9.330 20.928 1.00 94.69 90 ASN A CA 1
ATOM 749 C C . ASN A 1 90 ? -10.566 -7.979 21.200 1.00 94.69 90 ASN A C 1
ATOM 751 O O . ASN A 1 90 ? -11.787 -7.916 21.327 1.00 94.69 90 ASN A O 1
ATOM 755 N N . ALA A 1 91 ? -9.805 -6.885 21.282 1.00 94.69 91 ALA A N 1
ATOM 756 C CA . ALA A 1 91 ? -10.370 -5.554 21.486 1.00 94.69 91 ALA A CA 1
ATOM 757 C C . ALA A 1 91 ? -11.248 -5.109 20.309 1.00 94.69 91 ALA A C 1
ATOM 759 O O . ALA A 1 91 ? -12.323 -4.556 20.545 1.00 94.69 91 ALA A O 1
ATOM 760 N N . ILE A 1 92 ? -10.818 -5.384 19.073 1.00 94.94 92 ILE A N 1
ATOM 761 C CA . ILE A 1 92 ? -11.595 -5.115 17.859 1.00 94.94 92 ILE A CA 1
ATOM 762 C C . ILE A 1 92 ? -12.874 -5.952 17.874 1.00 94.94 92 ILE A C 1
ATOM 764 O O . ILE A 1 92 ? -13.957 -5.384 17.763 1.00 94.94 92 ILE A O 1
ATOM 768 N N . LYS A 1 93 ? -12.772 -7.268 18.103 1.00 94.56 93 LYS A N 1
ATOM 769 C CA . LYS A 1 93 ? -13.933 -8.169 18.174 1.00 94.56 93 LYS A CA 1
ATOM 770 C C . LYS A 1 93 ? -14.963 -7.709 19.202 1.00 94.56 93 LYS A C 1
ATOM 772 O O . LYS A 1 93 ? -16.102 -7.435 18.843 1.00 94.56 93 LYS A O 1
ATOM 777 N N . ASN A 1 94 ? -14.528 -7.472 20.437 1.00 93.31 94 ASN A N 1
ATOM 778 C CA . ASN A 1 94 ? -15.404 -7.018 21.517 1.00 93.31 94 ASN A CA 1
ATOM 779 C C . ASN A 1 94 ? -16.086 -5.671 21.219 1.00 93.31 94 ASN A C 1
ATOM 781 O O . ASN A 1 94 ? -17.194 -5.421 21.687 1.00 93.31 94 ASN A O 1
ATOM 785 N N . ASN A 1 95 ? -15.421 -4.770 20.488 1.00 91.12 95 ASN A N 1
ATOM 786 C CA . ASN A 1 95 ? -16.020 -3.494 20.102 1.00 91.12 95 ASN A CA 1
ATOM 787 C C . ASN A 1 95 ? -16.970 -3.636 18.905 1.00 91.12 95 ASN A C 1
ATOM 789 O O . ASN A 1 95 ? -17.928 -2.873 18.821 1.00 91.12 95 ASN A O 1
ATOM 793 N N . VAL A 1 96 ? -16.735 -4.589 17.999 1.00 92.00 96 VAL A N 1
ATOM 794 C CA . VAL A 1 96 ? -17.607 -4.851 16.844 1.00 92.00 96 VAL A CA 1
ATOM 795 C C . VAL A 1 96 ? -18.853 -5.647 17.232 1.00 92.00 96 VAL A C 1
ATOM 797 O O . VAL A 1 96 ? -19.904 -5.383 16.655 1.00 92.00 96 VAL A O 1
ATOM 800 N N . ASP A 1 97 ? -18.788 -6.546 18.217 1.00 89.56 97 ASP A N 1
ATOM 801 C CA . ASP A 1 97 ? -19.894 -7.454 18.584 1.00 89.56 97 ASP A CA 1
ATOM 802 C C . ASP A 1 97 ? -21.217 -6.725 18.910 1.00 89.56 97 ASP A C 1
ATOM 804 O O . ASP A 1 97 ? -22.301 -7.238 18.643 1.00 89.56 97 ASP A O 1
ATOM 808 N N . ASN A 1 98 ? -21.154 -5.485 19.408 1.00 84.75 98 ASN A N 1
ATOM 809 C CA . ASN A 1 98 ? -22.345 -4.663 19.683 1.00 84.75 98 ASN A CA 1
ATOM 810 C C . ASN A 1 98 ? -22.968 -4.016 18.429 1.00 84.75 98 ASN A C 1
ATOM 812 O O . ASN A 1 98 ? -24.070 -3.466 18.479 1.00 84.75 98 ASN A O 1
ATOM 816 N N . HIS A 1 99 ? -22.254 -4.035 17.307 1.00 90.31 99 HIS A N 1
ATOM 817 C CA . HIS A 1 99 ? -22.569 -3.266 16.105 1.00 90.31 99 HIS A CA 1
ATOM 818 C C . HIS A 1 99 ? -22.604 -4.103 14.826 1.00 90.31 99 HIS A C 1
ATOM 820 O O . HIS A 1 99 ? -23.071 -3.622 13.791 1.00 90.31 99 HIS A O 1
ATOM 826 N N . GLY A 1 100 ? -22.125 -5.341 14.868 1.00 92.06 100 GLY A N 1
ATOM 827 C CA . GLY A 1 100 ? -21.906 -6.151 13.686 1.00 92.06 100 GLY A CA 1
ATOM 828 C C . GLY A 1 100 ? -21.284 -7.500 14.009 1.00 92.06 100 GLY A C 1
ATOM 829 O O . GLY A 1 100 ? -21.429 -8.024 15.108 1.00 92.06 100 GLY A O 1
ATOM 830 N N . PHE A 1 101 ? -20.616 -8.070 13.015 1.00 92.88 101 PHE A N 1
ATOM 831 C CA . PHE A 1 101 ? -19.903 -9.33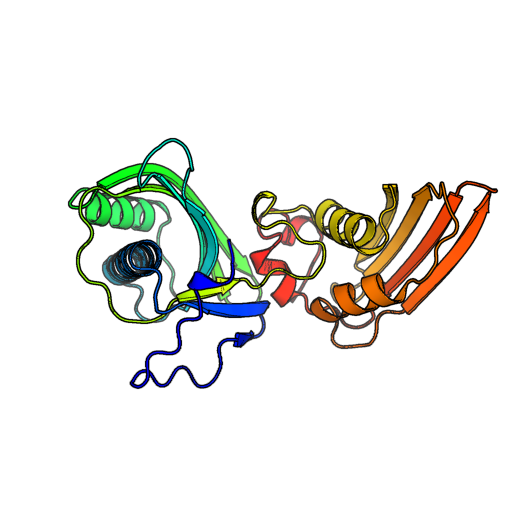6 13.128 1.00 92.88 101 PHE A CA 1
ATOM 832 C C . PHE A 1 101 ? -18.591 -9.259 12.347 1.00 92.88 101 PHE A C 1
ATOM 834 O O . PHE A 1 101 ? -18.564 -8.671 11.267 1.00 92.88 101 PHE A O 1
ATOM 841 N N . ILE A 1 102 ? -17.527 -9.863 12.876 1.00 93.00 102 ILE A N 1
ATOM 842 C CA . ILE A 1 102 ? -16.241 -10.008 12.182 1.00 93.00 102 ILE A CA 1
ATOM 843 C C . ILE A 1 102 ? -16.194 -11.386 11.534 1.00 93.00 102 ILE A C 1
ATOM 845 O O . ILE A 1 102 ? -16.296 -12.389 12.237 1.00 93.00 102 ILE A O 1
ATOM 849 N N . GLY A 1 103 ? -16.012 -11.422 10.216 1.00 90.44 103 GLY A N 1
ATOM 850 C CA . GLY A 1 103 ? -15.763 -12.659 9.480 1.00 90.44 103 GLY A CA 1
ATOM 851 C C . GLY A 1 103 ? -14.329 -13.133 9.683 1.00 90.44 103 GLY A C 1
ATOM 852 O O . GLY A 1 103 ? -14.091 -14.170 10.298 1.00 90.44 103 GLY A O 1
ATOM 853 N N . GLU A 1 104 ? -13.373 -12.338 9.210 1.00 93.25 104 GLU A N 1
ATOM 854 C CA . GLU A 1 104 ? -11.946 -12.626 9.313 1.00 93.25 104 GLU A CA 1
ATOM 855 C C . GLU A 1 104 ? -11.196 -11.422 9.891 1.00 93.25 104 GLU A C 1
ATOM 857 O O . GLU A 1 104 ? -11.503 -10.271 9.584 1.00 93.25 104 GLU A O 1
ATOM 862 N N . ILE A 1 105 ? -10.194 -11.702 10.728 1.00 95.12 105 ILE A N 1
ATOM 863 C CA . ILE A 1 105 ? -9.199 -10.727 11.168 1.00 95.12 105 ILE A CA 1
ATOM 864 C C . ILE A 1 105 ? -7.805 -11.338 11.047 1.00 95.12 105 ILE A C 1
ATOM 866 O O . ILE A 1 105 ? -7.510 -12.369 11.650 1.00 95.12 105 ILE A O 1
ATOM 870 N N . LYS A 1 106 ? -6.937 -10.680 10.283 1.00 94.31 106 LYS A N 1
ATOM 871 C CA . LYS A 1 106 ? -5.504 -10.980 10.218 1.00 94.31 106 LYS A CA 1
ATOM 872 C C . LYS A 1 106 ? -4.743 -9.756 10.696 1.00 94.31 106 LYS A C 1
ATOM 874 O O . LYS A 1 106 ? -5.075 -8.641 10.302 1.00 94.31 106 LYS A O 1
ATOM 879 N N . ILE A 1 107 ? -3.742 -9.962 11.543 1.00 94.31 107 ILE A N 1
ATOM 880 C CA . ILE A 1 107 ? -2.873 -8.906 12.063 1.00 94.31 107 ILE A CA 1
ATOM 881 C C . ILE A 1 107 ? -1.434 -9.349 11.829 1.00 94.31 107 ILE A C 1
ATOM 883 O O . ILE A 1 107 ? -1.098 -10.498 12.099 1.00 94.31 107 ILE A O 1
ATOM 887 N N . PHE A 1 108 ? -0.610 -8.434 11.334 1.00 91.69 108 PHE A N 1
ATOM 888 C CA . PHE A 1 108 ? 0.814 -8.629 11.118 1.00 91.69 108 PHE A CA 1
ATOM 889 C C . PHE A 1 108 ? 1.566 -7.495 11.791 1.00 91.69 108 PHE A C 1
ATOM 891 O O . PHE A 1 108 ? 1.303 -6.322 11.520 1.00 91.69 108 PHE A O 1
ATOM 898 N N . LYS A 1 109 ? 2.513 -7.838 12.654 1.00 91.06 109 LYS A N 1
ATOM 899 C CA . LYS A 1 109 ? 3.318 -6.869 13.388 1.00 91.06 109 LYS A CA 1
ATOM 900 C C . LYS A 1 109 ? 4.795 -7.046 13.088 1.00 91.06 109 LYS A C 1
ATOM 902 O O . LYS A 1 109 ? 5.347 -8.133 13.237 1.00 91.06 109 LYS A O 1
ATOM 907 N N . PHE A 1 110 ? 5.472 -5.941 12.807 1.00 88.94 110 PHE A N 1
ATOM 908 C CA . PHE A 1 110 ? 6.928 -5.918 12.730 1.00 88.94 110 PHE A CA 1
ATOM 909 C C . PHE A 1 110 ? 7.480 -4.537 13.087 1.00 88.94 110 PHE A C 1
ATOM 911 O O . PHE A 1 110 ? 6.768 -3.533 13.102 1.00 88.94 110 PHE A O 1
ATOM 918 N N 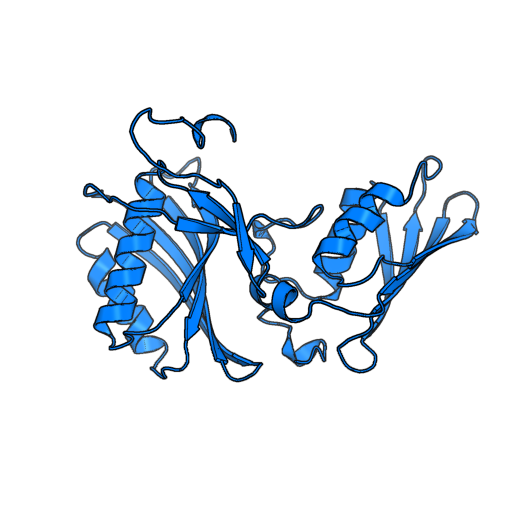. ARG A 1 111 ? 8.777 -4.478 13.393 1.00 89.12 111 ARG A N 1
ATOM 919 C CA . ARG A 1 111 ? 9.491 -3.224 13.645 1.00 89.12 111 ARG A CA 1
ATOM 920 C C . ARG A 1 111 ? 10.362 -2.898 12.438 1.00 89.12 111 ARG A C 1
ATOM 922 O O . ARG A 1 111 ? 11.190 -3.718 12.058 1.00 89.12 111 ARG A O 1
ATOM 929 N N . LEU A 1 112 ? 10.197 -1.703 11.884 1.00 87.44 112 LEU A N 1
ATOM 930 C CA . LEU A 1 112 ? 11.009 -1.168 10.790 1.00 87.44 112 LEU A CA 1
ATOM 931 C C . LEU A 1 112 ? 11.335 0.294 11.082 1.00 87.44 112 LEU A C 1
ATOM 933 O O . LEU A 1 112 ? 10.536 0.992 11.695 1.00 87.44 112 LEU A O 1
ATOM 937 N N . CYS A 1 113 ? 12.505 0.768 10.653 1.00 83.31 113 CYS A N 1
ATOM 938 C CA . CYS A 1 113 ? 12.833 2.201 10.661 1.00 83.31 113 CYS A CA 1
ATOM 939 C C . CYS A 1 113 ? 12.667 2.889 12.037 1.00 83.31 113 CYS A C 1
ATOM 941 O O . CYS A 1 113 ? 12.323 4.063 12.109 1.00 83.31 113 CYS A O 1
ATOM 943 N N . GLY A 1 114 ? 12.861 2.145 13.135 1.00 85.69 114 GLY A N 1
ATOM 944 C CA . GLY A 1 114 ? 12.676 2.638 14.507 1.00 85.69 114 GLY A CA 1
ATOM 945 C C . GLY A 1 114 ? 11.229 2.654 15.027 1.00 85.69 114 GLY A C 1
ATOM 946 O O . GLY A 1 114 ? 11.036 2.865 16.222 1.00 85.69 114 GLY A O 1
ATOM 947 N N . SER A 1 115 ? 10.230 2.353 14.193 1.00 91.56 115 SER A N 1
ATOM 948 C CA . SER A 1 115 ? 8.807 2.340 14.556 1.00 91.56 115 SER A CA 1
ATOM 949 C C . SER A 1 115 ? 8.214 0.932 14.520 1.00 91.56 115 SER A C 1
ATOM 951 O O . SER A 1 115 ? 8.693 0.035 13.822 1.00 91.56 115 SER A O 1
ATOM 953 N N . LEU A 1 116 ? 7.165 0.712 15.311 1.00 92.81 116 LEU A N 1
ATOM 954 C CA . LEU A 1 116 ? 6.351 -0.491 15.230 1.00 92.81 116 LEU A CA 1
ATOM 955 C C . LEU A 1 116 ? 5.222 -0.265 14.225 1.00 92.81 116 LEU A C 1
ATOM 957 O O . LEU A 1 116 ? 4.412 0.648 14.395 1.00 92.81 116 LEU A O 1
ATOM 961 N N . PHE A 1 117 ? 5.161 -1.136 13.223 1.00 94.06 117 PHE A N 1
ATOM 962 C CA . PHE A 1 117 ? 4.099 -1.166 12.231 1.00 94.06 117 PHE A CA 1
ATOM 963 C C . PHE A 1 117 ? 3.199 -2.364 12.464 1.00 94.06 117 PHE A C 1
ATOM 965 O O . PHE A 1 117 ? 3.664 -3.467 12.775 1.00 94.06 117 PHE A O 1
ATOM 972 N N . ILE A 1 118 ? 1.899 -2.130 12.324 1.00 94.38 118 ILE A N 1
ATOM 973 C CA . ILE A 1 118 ? 0.885 -3.160 12.508 1.00 94.38 118 ILE A CA 1
ATOM 974 C C . ILE A 1 118 ? -0.102 -3.057 11.375 1.00 94.38 118 ILE A C 1
ATOM 976 O O . ILE A 1 118 ? -0.874 -2.103 11.291 1.00 94.38 118 ILE A O 1
ATOM 980 N N . PHE A 1 119 ? -0.063 -4.062 10.521 1.00 95.31 119 PHE A N 1
ATOM 981 C CA . PHE A 1 119 ? -0.972 -4.209 9.408 1.00 95.31 119 PHE A CA 1
ATOM 982 C C . PHE A 1 119 ? -2.116 -5.100 9.826 1.00 95.31 119 PHE A C 1
ATOM 984 O O . PHE A 1 119 ? -1.930 -6.074 10.556 1.00 95.31 119 PHE A O 1
ATOM 991 N N . PHE A 1 120 ? -3.306 -4.771 9.358 1.00 95.31 120 PHE A N 1
ATOM 992 C CA . PHE A 1 120 ? -4.468 -5.603 9.582 1.00 95.31 120 PHE A CA 1
ATOM 993 C C . PHE A 1 120 ? -5.310 -5.718 8.322 1.00 95.31 120 PHE A C 1
ATOM 995 O O . PHE A 1 120 ? -5.376 -4.798 7.508 1.00 95.31 120 PHE A O 1
ATOM 1002 N N . TYR A 1 121 ? -5.974 -6.859 8.214 1.00 95.81 121 TYR A N 1
ATOM 1003 C CA . TYR A 1 121 ? -7.041 -7.143 7.271 1.00 95.81 121 TYR A CA 1
ATOM 1004 C C . TYR A 1 121 ? -8.260 -7.553 8.085 1.00 95.81 121 TYR A C 1
ATOM 1006 O O . TYR A 1 121 ? -8.151 -8.433 8.944 1.00 95.81 121 TYR A O 1
ATOM 1014 N N . ILE A 1 122 ? -9.393 -6.894 7.855 1.00 96.31 122 ILE A N 1
ATOM 1015 C CA . ILE A 1 122 ? -10.636 -7.171 8.570 1.00 96.31 122 ILE A CA 1
ATOM 1016 C C . ILE A 1 122 ? -11.787 -7.228 7.573 1.00 96.31 122 ILE A C 1
ATOM 1018 O O . ILE A 1 122 ? -12.057 -6.245 6.882 1.00 96.31 122 ILE A O 1
ATOM 1022 N N . ASP A 1 123 ? -12.499 -8.350 7.589 1.00 95.44 123 ASP A N 1
ATOM 1023 C CA . ASP A 1 123 ? -13.823 -8.482 6.993 1.00 95.44 123 ASP A CA 1
ATOM 1024 C C . ASP A 1 123 ? -14.873 -8.341 8.082 1.00 95.44 123 ASP A C 1
ATOM 1026 O O . ASP A 1 123 ? -14.861 -9.082 9.072 1.00 95.44 123 ASP A O 1
ATOM 1030 N N . LEU A 1 124 ? -15.805 -7.408 7.912 1.00 95.31 124 LEU A N 1
ATOM 1031 C CA . LEU A 1 124 ? -16.887 -7.235 8.869 1.00 95.31 124 LEU A CA 1
ATOM 1032 C C . LEU A 1 124 ? -18.220 -6.911 8.207 1.00 95.31 124 LEU A C 1
ATOM 1034 O O . LEU A 1 124 ? -18.286 -6.246 7.181 1.00 95.31 124 LEU A O 1
ATOM 1038 N N . ILE A 1 125 ? -19.298 -7.359 8.842 1.00 94.56 125 ILE A N 1
ATOM 1039 C CA . ILE A 1 125 ? -20.668 -6.993 8.490 1.00 94.56 125 ILE A CA 1
ATOM 1040 C C . ILE A 1 125 ? -21.169 -6.012 9.539 1.00 94.56 125 ILE A C 1
ATOM 1042 O O . ILE A 1 125 ? -21.323 -6.376 10.708 1.00 94.56 125 ILE A O 1
ATOM 1046 N N . VAL A 1 126 ? -21.460 -4.779 9.131 1.00 93.12 126 VAL A N 1
ATOM 1047 C CA . VAL A 1 126 ? -21.980 -3.745 10.037 1.00 93.12 126 VAL A CA 1
ATOM 1048 C C . VAL A 1 126 ? -23.508 -3.764 10.036 1.00 93.12 126 VAL A C 1
ATOM 1050 O O . VAL A 1 126 ? -24.153 -3.574 9.007 1.00 93.12 126 VAL A O 1
ATOM 1053 N N . LYS A 1 127 ? -24.115 -3.976 11.205 1.00 90.69 127 LYS A N 1
ATOM 1054 C CA . LYS A 1 127 ? -25.577 -3.992 11.376 1.00 90.69 127 LYS A CA 1
ATOM 1055 C C . LYS A 1 127 ? -26.105 -2.656 11.888 1.00 90.69 127 LYS A C 1
ATOM 1057 O O . LYS A 1 127 ? -27.079 -2.143 11.348 1.00 90.69 127 LYS A O 1
ATOM 1062 N N . ASN A 1 128 ? -25.432 -2.080 12.885 1.00 87.75 128 ASN A N 1
ATOM 1063 C CA . ASN A 1 128 ? -25.882 -0.878 13.585 1.00 87.75 128 ASN A CA 1
ATOM 1064 C C . ASN A 1 128 ? -24.832 0.231 13.481 1.00 87.75 128 ASN A C 1
ATOM 1066 O O . ASN A 1 128 ? -23.831 0.214 14.200 1.00 87.75 128 ASN A O 1
ATOM 1070 N N . ILE A 1 129 ? -25.086 1.211 12.611 1.00 86.69 129 ILE A N 1
ATOM 1071 C CA . ILE A 1 129 ? -24.235 2.394 12.443 1.00 86.69 129 ILE A CA 1
ATOM 1072 C C . ILE A 1 129 ? -24.725 3.483 13.398 1.00 86.69 129 ILE A C 1
ATOM 1074 O O . ILE A 1 129 ? -25.873 3.916 13.314 1.00 86.69 129 ILE A O 1
ATOM 1078 N N . THR A 1 130 ? -23.852 3.955 14.283 1.00 85.69 130 THR A N 1
ATOM 1079 C CA . THR A 1 130 ? -24.087 5.191 15.043 1.00 85.69 130 THR A CA 1
ATOM 1080 C C . THR A 1 130 ? -23.459 6.371 14.314 1.00 85.69 130 THR A C 1
ATOM 1082 O O . THR A 1 130 ? -22.466 6.190 13.607 1.00 85.69 130 THR A O 1
ATOM 1085 N N . GLU A 1 131 ? -23.976 7.585 14.517 1.00 78.56 131 GLU A N 1
ATOM 1086 C CA . GLU A 1 131 ? -23.348 8.780 13.949 1.00 78.56 131 GLU A CA 1
ATOM 1087 C C . GLU A 1 131 ? -21.872 8.873 14.349 1.00 78.56 131 GLU A C 1
ATOM 1089 O O . GLU A 1 131 ? -21.505 8.847 15.526 1.00 78.56 131 GLU A O 1
ATOM 1094 N N . ALA A 1 132 ? -21.023 8.965 13.331 1.00 79.94 132 ALA A N 1
ATOM 1095 C CA . ALA A 1 132 ? -19.589 9.113 13.453 1.00 79.94 132 ALA A CA 1
ATOM 1096 C C . ALA A 1 132 ? -19.203 10.423 12.768 1.00 79.94 132 ALA A C 1
ATOM 1098 O O . ALA A 1 132 ? -19.505 10.625 11.595 1.00 79.94 132 ALA A O 1
ATOM 1099 N N . LYS A 1 133 ? -18.558 11.315 13.520 1.00 81.06 133 LYS A N 1
ATOM 1100 C CA . LYS A 1 133 ? -17.959 12.547 12.999 1.00 81.06 133 LYS A CA 1
ATOM 1101 C C . LYS A 1 133 ? -16.450 12.364 12.887 1.00 81.06 133 LYS A C 1
ATOM 1103 O O . LYS A 1 133 ? -15.871 11.562 13.624 1.00 81.06 133 LYS A O 1
ATOM 1108 N N . GLY A 1 134 ? -15.830 13.139 12.006 1.00 86.06 134 GLY A N 1
ATOM 1109 C CA . GLY A 1 134 ? -14.384 13.184 11.836 1.00 86.06 134 GLY A CA 1
ATOM 1110 C C . GLY A 1 134 ? -13.974 12.998 10.384 1.00 86.06 134 GLY A C 1
ATOM 1111 O O . GLY A 1 134 ? -14.762 13.219 9.468 1.00 86.06 134 GLY A O 1
ATOM 1112 N N . HIS A 1 135 ? -12.723 12.601 10.203 1.00 89.31 135 HIS A N 1
ATOM 1113 C CA . HIS A 1 135 ? -12.140 12.324 8.905 1.00 89.31 135 HIS A CA 1
ATOM 1114 C C . HIS A 1 135 ? -11.231 11.101 8.986 1.00 89.31 135 HIS A C 1
ATOM 1116 O O . HIS A 1 135 ? -10.705 10.770 10.050 1.00 89.31 135 HIS A O 1
ATOM 1122 N N . VAL A 1 136 ? -11.053 10.440 7.848 1.00 91.69 136 VAL A N 1
ATOM 1123 C CA . VAL A 1 136 ? -10.227 9.241 7.712 1.00 91.69 136 VAL A CA 1
ATOM 1124 C C . VAL A 1 136 ? -9.209 9.464 6.610 1.00 91.69 136 VAL A C 1
ATOM 1126 O O . VAL A 1 136 ? -9.565 9.937 5.533 1.00 91.69 136 VAL A O 1
ATOM 1129 N N . LYS A 1 137 ? -7.953 9.108 6.891 1.00 93.56 137 LYS A N 1
ATOM 1130 C CA . LYS A 1 137 ? -6.881 9.048 5.896 1.00 93.56 137 LYS A CA 1
ATOM 1131 C C . LYS A 1 137 ? -6.983 7.720 5.150 1.00 93.56 137 LYS A C 1
ATOM 1133 O O . LYS A 1 137 ? -6.806 6.663 5.761 1.00 93.56 137 LYS A O 1
ATOM 1138 N N . VAL A 1 138 ? -7.278 7.783 3.855 1.00 95.94 138 VAL A N 1
ATOM 1139 C CA . VAL A 1 138 ? -7.317 6.623 2.956 1.00 95.94 138 VAL A CA 1
ATOM 1140 C C . VAL A 1 138 ? -6.210 6.754 1.922 1.00 95.94 138 VAL A C 1
ATOM 1142 O O . VAL A 1 138 ? -6.051 7.828 1.352 1.00 95.94 138 VAL A O 1
ATOM 1145 N N . LEU A 1 139 ? -5.438 5.695 1.686 1.00 96.25 139 LEU A N 1
ATOM 1146 C CA . LEU A 1 139 ? -4.313 5.725 0.753 1.00 96.25 139 LEU A CA 1
ATOM 1147 C C . LEU A 1 139 ? -4.785 6.158 -0.636 1.00 96.25 139 LEU A C 1
ATOM 1149 O O . LEU A 1 139 ? -5.699 5.561 -1.209 1.00 96.25 139 LEU A O 1
ATOM 1153 N N . PHE A 1 140 ? -4.135 7.183 -1.179 1.00 94.62 140 PHE A N 1
ATOM 1154 C CA . PHE A 1 140 ? -4.225 7.511 -2.588 1.00 94.62 140 PHE A CA 1
ATOM 1155 C C . PHE A 1 140 ? -3.194 6.656 -3.332 1.00 94.62 140 PHE A C 1
ATOM 1157 O O . PHE A 1 140 ? -1.989 6.860 -3.150 1.00 94.62 140 PHE A O 1
ATOM 1164 N N . PRO A 1 141 ? -3.627 5.639 -4.099 1.00 91.81 141 PRO A N 1
ATOM 1165 C CA . PRO A 1 141 ? -2.691 4.706 -4.697 1.00 91.81 141 PRO A CA 1
ATOM 1166 C C . PRO A 1 141 ? -1.840 5.405 -5.765 1.00 91.81 141 PRO A C 1
ATOM 1168 O O . PRO A 1 141 ? -2.383 6.174 -6.563 1.00 91.81 141 PRO A O 1
ATOM 1171 N N . PRO A 1 142 ? -0.539 5.082 -5.854 1.00 92.12 142 PRO A N 1
ATOM 1172 C CA . PRO A 1 142 ? 0.291 5.511 -6.973 1.00 92.12 142 PRO A CA 1
ATOM 1173 C C . PRO A 1 142 ? -0.291 5.040 -8.309 1.00 92.12 142 PRO A C 1
ATOM 1175 O O . PRO A 1 142 ? -0.937 3.989 -8.392 1.00 92.12 142 PRO A O 1
ATOM 1178 N N . TYR A 1 143 ? -0.015 5.778 -9.384 1.00 92.12 143 TYR A N 1
ATOM 1179 C CA . TYR A 1 143 ? -0.456 5.397 -10.725 1.00 92.12 143 TYR A CA 1
ATOM 1180 C C . TYR A 1 143 ? 0.032 3.993 -11.100 1.00 92.12 143 TYR A C 1
ATOM 1182 O O . TYR A 1 143 ? 1.224 3.693 -11.070 1.00 92.12 143 TYR A O 1
ATOM 1190 N N . GLY A 1 144 ? -0.904 3.128 -11.488 1.00 90.38 144 GLY A N 1
ATOM 1191 C CA . GLY A 1 144 ? -0.616 1.735 -11.829 1.00 90.38 144 GLY A CA 1
ATOM 1192 C C . GLY A 1 144 ? -0.690 0.757 -10.648 1.00 90.38 144 GLY A C 1
ATOM 1193 O O . GLY A 1 144 ? -0.584 -0.450 -10.856 1.00 90.38 144 GLY A O 1
ATOM 1194 N N . VAL A 1 145 ? -0.969 1.218 -9.427 1.00 94.75 145 VAL A N 1
ATOM 1195 C CA . VAL A 1 145 ? -1.148 0.347 -8.254 1.00 94.75 145 VAL A CA 1
ATOM 1196 C C . VAL A 1 145 ? -2.623 -0.001 -8.055 1.00 94.75 145 VAL A C 1
ATOM 1198 O O . VAL A 1 145 ? -3.493 0.863 -8.039 1.00 94.75 145 VAL A O 1
ATOM 1201 N N . ASN A 1 146 ? -2.917 -1.292 -7.888 1.00 93.19 146 ASN A N 1
ATOM 1202 C CA . ASN A 1 146 ? -4.229 -1.779 -7.459 1.00 93.19 146 ASN A CA 1
ATOM 1203 C C . ASN A 1 146 ? -4.224 -2.076 -5.947 1.00 93.19 146 ASN A C 1
ATOM 1205 O O . ASN A 1 146 ? -3.506 -2.968 -5.499 1.00 93.19 146 ASN A O 1
ATOM 1209 N N . LEU A 1 147 ? -5.054 -1.381 -5.167 1.00 92.31 147 LEU A N 1
ATOM 1210 C CA . LEU A 1 147 ? -5.137 -1.562 -3.711 1.00 92.31 147 LEU A CA 1
ATOM 1211 C C . LEU A 1 147 ? -5.615 -2.963 -3.284 1.00 92.31 147 LEU A C 1
ATOM 1213 O O . LEU A 1 147 ? -5.275 -3.431 -2.197 1.00 92.31 147 LEU A O 1
ATOM 1217 N N . TYR A 1 148 ? -6.366 -3.669 -4.134 1.00 91.19 148 TYR A N 1
ATOM 1218 C CA . TYR A 1 148 ? -6.827 -5.025 -3.824 1.00 91.19 148 TYR A CA 1
ATOM 1219 C C . TYR A 1 148 ? -5.686 -6.045 -3.774 1.00 91.19 148 TYR A C 1
ATOM 1221 O O . TYR A 1 148 ? -5.749 -6.972 -2.968 1.00 91.19 148 TYR A O 1
ATOM 1229 N N . SER A 1 149 ? -4.633 -5.847 -4.570 1.00 92.81 149 SER A N 1
ATOM 1230 C CA . SER A 1 149 ? -3.470 -6.742 -4.612 1.00 92.81 149 SER A CA 1
ATOM 1231 C C . SER A 1 149 ? -2.469 -6.487 -3.483 1.00 92.81 149 SER A C 1
ATOM 1233 O O . SER A 1 149 ? -1.496 -7.215 -3.366 1.00 92.81 149 SER A O 1
ATOM 1235 N N . VAL A 1 150 ? -2.683 -5.451 -2.668 1.00 93.38 150 VAL A N 1
ATOM 1236 C CA . VAL A 1 150 ? -1.827 -5.156 -1.520 1.00 93.38 150 VAL A CA 1
ATOM 1237 C C . VAL A 1 150 ? -2.054 -6.220 -0.422 1.00 93.38 150 VAL A C 1
ATOM 1239 O O . VAL A 1 150 ? -3.213 -6.488 -0.089 1.00 93.38 150 VAL A O 1
ATOM 1242 N N . PRO A 1 151 ? -1.008 -6.788 0.198 1.00 93.44 151 PRO A N 1
ATOM 1243 C CA . PRO A 1 151 ? 0.393 -6.446 -0.007 1.00 93.44 151 PRO A CA 1
ATOM 1244 C C . PRO A 1 151 ? 1.006 -7.118 -1.244 1.00 93.44 151 PRO A C 1
ATOM 1246 O O . PRO A 1 151 ? 0.721 -8.269 -1.564 1.00 93.44 151 PRO A O 1
ATOM 1249 N N . TYR A 1 152 ? 1.843 -6.360 -1.947 1.00 93.69 152 TYR A N 1
ATOM 1250 C CA . TYR A 1 152 ? 2.596 -6.809 -3.113 1.00 93.69 152 TYR A CA 1
ATOM 1251 C C . TYR A 1 152 ? 3.953 -7.397 -2.698 1.00 93.69 152 TYR A C 1
ATOM 1253 O O . TYR A 1 152 ? 4.545 -6.991 -1.701 1.00 93.69 152 TYR A O 1
ATOM 1261 N N . THR A 1 153 ? 4.525 -8.245 -3.554 1.00 92.38 153 THR A N 1
ATOM 1262 C CA . THR A 1 153 ? 5.995 -8.364 -3.639 1.00 92.38 153 THR A CA 1
ATOM 1263 C C . THR A 1 153 ? 6.549 -7.139 -4.367 1.00 92.38 153 THR A C 1
ATOM 1265 O O . THR A 1 153 ? 5.877 -6.623 -5.272 1.00 92.38 153 THR A O 1
ATOM 1268 N N . PHE A 1 154 ? 7.774 -6.692 -4.076 1.00 91.19 154 PHE A N 1
ATOM 1269 C CA . PHE A 1 154 ? 8.351 -5.541 -4.782 1.00 91.19 154 PHE A CA 1
ATOM 1270 C C . PHE A 1 154 ? 8.409 -5.746 -6.307 1.00 91.19 154 PHE A C 1
ATOM 1272 O O . PHE A 1 154 ? 8.063 -4.845 -7.073 1.00 91.19 154 PHE A O 1
ATOM 1279 N N . GLN A 1 155 ? 8.713 -6.968 -6.757 1.00 92.69 155 GLN A N 1
ATOM 1280 C CA . GLN A 1 155 ? 8.649 -7.348 -8.170 1.00 92.69 155 GLN A CA 1
ATOM 1281 C C . GLN A 1 155 ? 7.242 -7.164 -8.758 1.00 92.69 155 GLN A C 1
ATOM 1283 O O . GLN A 1 155 ? 7.088 -6.550 -9.813 1.00 92.69 155 GLN A O 1
ATOM 1288 N N . SER A 1 156 ? 6.202 -7.677 -8.092 1.00 94.31 156 SER A N 1
ATOM 1289 C CA . SER A 1 156 ? 4.825 -7.540 -8.585 1.00 94.31 156 SER A CA 1
ATOM 1290 C C . SER A 1 156 ? 4.342 -6.088 -8.600 1.00 94.31 156 SER A C 1
ATOM 1292 O O . SER A 1 156 ? 3.668 -5.697 -9.548 1.0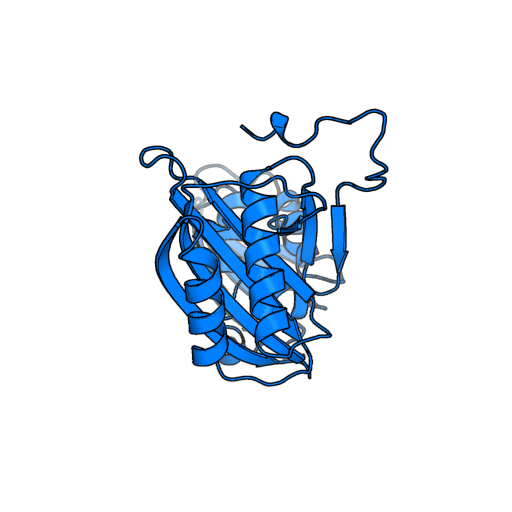0 94.31 156 SER A O 1
ATOM 1294 N N . LEU A 1 157 ? 4.744 -5.272 -7.616 1.00 95.44 157 LEU A N 1
ATOM 1295 C CA . LEU A 1 157 ? 4.428 -3.844 -7.575 1.00 95.44 157 LEU A CA 1
ATOM 1296 C C . LEU A 1 157 ? 5.014 -3.119 -8.791 1.00 95.44 157 LEU A C 1
ATOM 1298 O O . LEU A 1 157 ? 4.295 -2.427 -9.509 1.00 95.44 157 LEU A O 1
ATOM 1302 N N . LEU A 1 158 ? 6.316 -3.294 -9.038 1.00 95.38 158 LEU A N 1
ATOM 1303 C CA . LEU A 1 158 ? 6.999 -2.656 -10.165 1.00 95.38 158 LEU A CA 1
ATOM 1304 C C . LEU A 1 158 ? 6.429 -3.126 -11.505 1.00 95.38 158 LEU A C 1
ATOM 1306 O O . LEU A 1 158 ? 6.254 -2.315 -12.415 1.00 95.38 158 LEU A O 1
ATOM 1310 N N . LYS A 1 159 ? 6.099 -4.417 -11.617 1.00 95.88 159 LYS A N 1
ATOM 1311 C CA . LYS A 1 159 ? 5.477 -4.974 -12.817 1.00 95.88 159 LYS A CA 1
ATOM 1312 C C . LYS A 1 159 ? 4.134 -4.302 -13.094 1.00 95.88 159 LYS A C 1
ATOM 1314 O O . LYS A 1 159 ? 3.945 -3.792 -14.193 1.00 95.88 159 LYS A O 1
ATOM 1319 N N . ASP A 1 160 ? 3.248 -4.241 -12.103 1.00 96.06 160 ASP A N 1
ATOM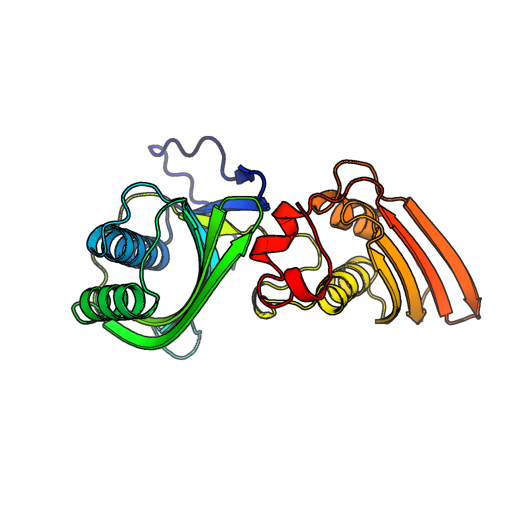 1320 C CA . ASP A 1 160 ? 1.933 -3.608 -12.235 1.00 96.06 160 ASP A CA 1
ATOM 1321 C C . ASP A 1 160 ? 2.045 -2.127 -12.625 1.00 96.06 160 ASP A C 1
ATOM 1323 O O . ASP A 1 160 ? 1.322 -1.662 -13.509 1.00 96.06 160 ASP A O 1
ATOM 1327 N N . VAL A 1 161 ? 2.978 -1.392 -12.011 1.00 96.50 161 VAL A N 1
ATOM 1328 C CA . VAL A 1 161 ? 3.243 0.013 -12.352 1.00 96.50 161 VAL A CA 1
ATOM 1329 C C . VAL A 1 161 ? 3.688 0.143 -13.810 1.00 96.50 161 VAL A C 1
ATOM 1331 O O . VAL A 1 161 ? 3.164 0.990 -14.529 1.00 96.50 161 VAL A O 1
ATOM 1334 N N . ILE A 1 162 ? 4.603 -0.701 -14.288 1.00 95.75 162 ILE A N 1
ATOM 1335 C CA . ILE A 1 162 ? 5.074 -0.653 -15.680 1.00 95.75 162 ILE A CA 1
ATOM 1336 C C . ILE A 1 162 ? 3.955 -1.014 -16.655 1.00 95.75 162 ILE A C 1
ATOM 1338 O O . ILE A 1 162 ? 3.671 -0.251 -17.579 1.00 95.75 162 ILE A O 1
ATOM 1342 N N . GLU A 1 163 ? 3.307 -2.160 -16.451 1.00 94.50 163 GLU A N 1
ATOM 1343 C CA . GLU A 1 163 ? 2.321 -2.690 -17.391 1.00 94.50 163 GLU A CA 1
ATOM 1344 C C . GLU A 1 163 ? 1.102 -1.769 -17.508 1.00 94.50 163 GLU A C 1
ATOM 1346 O O . GLU A 1 163 ? 0.643 -1.502 -18.619 1.00 94.50 163 GLU A O 1
ATOM 1351 N N . LYS A 1 164 ? 0.610 -1.210 -16.392 1.00 93.62 164 LYS A N 1
ATOM 1352 C CA . LYS A 1 164 ? -0.561 -0.318 -16.417 1.00 93.62 164 LYS A CA 1
ATOM 1353 C C . LYS A 1 164 ? -0.262 1.061 -16.997 1.00 93.62 164 LYS A C 1
ATOM 1355 O O . LYS A 1 164 ? -1.146 1.634 -17.626 1.00 93.62 164 LYS A O 1
ATOM 1360 N N . ASN A 1 165 ? 0.946 1.597 -16.805 1.00 94.06 165 ASN A N 1
ATOM 1361 C CA . ASN A 1 165 ? 1.295 2.917 -17.343 1.00 94.06 165 ASN A CA 1
ATOM 1362 C C . ASN A 1 165 ? 1.714 2.873 -18.816 1.00 94.06 165 ASN A C 1
ATOM 1364 O O . ASN A 1 165 ? 1.535 3.864 -19.518 1.00 94.06 165 ASN A O 1
ATOM 1368 N N . LEU A 1 166 ? 2.262 1.751 -19.293 1.00 92.19 166 LEU A N 1
ATOM 1369 C CA . LEU A 1 166 ? 2.656 1.601 -20.698 1.00 92.19 166 LEU A CA 1
ATOM 1370 C C . LEU A 1 166 ? 1.614 0.868 -21.552 1.00 92.19 166 LEU A C 1
ATOM 1372 O O . LEU A 1 166 ? 1.694 0.920 -22.776 1.00 92.19 166 LEU A O 1
ATOM 1376 N N . GLY A 1 167 ? 0.663 0.157 -20.940 1.00 90.31 167 GLY A N 1
ATOM 1377 C CA . GLY A 1 167 ? -0.290 -0.690 -21.663 1.00 90.31 167 GLY A CA 1
ATOM 1378 C C . GLY A 1 167 ? 0.371 -1.898 -22.337 1.00 90.31 167 GLY A C 1
ATOM 1379 O O . GLY A 1 167 ? -0.119 -2.388 -23.354 1.00 90.31 167 GLY A O 1
ATOM 1380 N N . LEU A 1 168 ? 1.500 -2.366 -21.799 1.00 91.62 168 LEU A N 1
ATOM 1381 C CA . LEU A 1 168 ? 2.301 -3.460 -22.350 1.00 91.62 168 LEU A CA 1
ATOM 1382 C C . LEU A 1 168 ? 2.366 -4.625 -21.366 1.00 91.62 168 LEU A C 1
ATOM 1384 O O . LEU A 1 168 ? 2.239 -4.436 -20.164 1.00 91.62 168 LEU A O 1
ATOM 1388 N N . ASN A 1 169 ? 2.619 -5.828 -21.880 1.00 92.62 169 ASN A N 1
ATOM 1389 C CA . ASN A 1 169 ? 2.945 -6.986 -21.049 1.00 92.62 169 ASN A CA 1
ATOM 1390 C C . ASN A 1 169 ? 4.467 -7.102 -20.934 1.00 92.62 169 ASN A C 1
ATOM 1392 O O . ASN A 1 169 ? 5.155 -7.196 -21.958 1.00 92.62 169 ASN A O 1
ATOM 1396 N N . CYS A 1 170 ? 4.971 -7.092 -19.705 1.00 93.75 170 CYS A N 1
ATOM 1397 C CA . CYS A 1 170 ? 6.383 -7.005 -19.385 1.00 93.75 170 CYS A CA 1
ATOM 1398 C C . CYS A 1 170 ? 6.821 -8.144 -18.461 1.00 93.75 170 CYS A C 1
ATOM 1400 O O . CYS A 1 170 ? 6.160 -8.507 -17.488 1.00 93.75 170 CYS A O 1
ATOM 1402 N N . ASN A 1 171 ? 7.999 -8.690 -18.742 1.00 94.31 171 ASN A N 1
ATOM 1403 C CA . ASN A 1 171 ? 8.689 -9.606 -17.852 1.00 94.31 171 ASN A CA 1
ATOM 1404 C C . ASN A 1 171 ? 9.850 -8.875 -17.178 1.00 94.31 171 ASN A C 1
ATOM 1406 O O . ASN A 1 171 ? 10.733 -8.364 -17.866 1.00 94.31 171 ASN A O 1
ATOM 1410 N N . LEU A 1 172 ? 9.858 -8.833 -15.846 1.00 94.12 172 LEU A N 1
ATOM 1411 C CA . LEU A 1 172 ? 10.967 -8.250 -15.093 1.00 94.12 172 LEU A CA 1
ATOM 1412 C C . LEU A 1 172 ? 12.116 -9.259 -15.068 1.00 94.12 172 LEU A C 1
ATOM 1414 O O . LEU A 1 172 ? 11.943 -10.383 -14.599 1.00 94.12 172 LEU A O 1
ATOM 1418 N N . ARG A 1 173 ? 13.255 -8.874 -15.645 1.00 91.19 173 ARG A N 1
ATOM 1419 C CA . ARG A 1 173 ? 14.442 -9.723 -15.788 1.00 91.19 173 ARG A CA 1
ATOM 1420 C C . ARG A 1 173 ? 15.357 -9.628 -14.582 1.00 91.19 173 ARG A C 1
ATOM 1422 O O . ARG A 1 173 ? 15.867 -10.652 -14.145 1.00 91.19 173 ARG A O 1
ATOM 1429 N N . ASP A 1 174 ? 15.556 -8.414 -14.084 1.00 91.06 174 ASP A N 1
ATOM 1430 C CA . ASP A 1 174 ? 16.500 -8.139 -13.009 1.00 91.06 174 ASP A CA 1
ATOM 1431 C C . ASP A 1 174 ? 16.029 -6.950 -12.173 1.00 91.06 174 ASP A C 1
ATOM 1433 O O . ASP A 1 174 ? 15.577 -5.947 -12.734 1.00 91.06 174 ASP A O 1
ATOM 1437 N N . ILE A 1 175 ? 16.127 -7.078 -10.850 1.00 91.44 175 ILE A N 1
ATOM 1438 C CA . ILE A 1 175 ? 15.778 -6.045 -9.872 1.00 91.44 175 ILE A CA 1
ATOM 1439 C C . ILE A 1 175 ? 16.917 -5.960 -8.868 1.00 91.44 175 ILE A C 1
ATOM 1441 O O . ILE A 1 175 ? 17.085 -6.834 -8.021 1.00 91.44 175 ILE A O 1
ATOM 1445 N N . GLU A 1 176 ? 17.673 -4.875 -8.941 1.00 88.94 176 GLU A N 1
ATOM 1446 C CA . GLU A 1 176 ? 18.784 -4.617 -8.042 1.00 88.94 176 GLU A CA 1
ATOM 1447 C C . GLU A 1 176 ? 18.445 -3.412 -7.166 1.00 88.94 176 GLU A C 1
ATOM 1449 O O . GLU A 1 176 ? 18.306 -2.280 -7.645 1.00 88.94 176 GLU A O 1
ATOM 1454 N N . VAL A 1 177 ? 18.310 -3.666 -5.866 1.00 84.12 177 VAL A N 1
ATOM 1455 C CA . VAL A 1 177 ? 18.137 -2.630 -4.848 1.00 84.12 177 VAL A CA 1
ATOM 1456 C C . VAL A 1 177 ? 19.454 -2.488 -4.095 1.00 84.12 177 VAL A C 1
ATOM 1458 O O . VAL A 1 177 ? 19.646 -3.132 -3.073 1.00 84.12 177 VAL A O 1
ATOM 1461 N N . GLY A 1 178 ? 20.386 -1.700 -4.638 1.00 75.69 178 GLY A N 1
ATOM 1462 C CA . GLY A 1 178 ? 21.800 -1.690 -4.230 1.00 75.69 178 GLY A CA 1
ATOM 1463 C C . GLY A 1 178 ? 22.035 -1.570 -2.716 1.00 75.69 178 GLY A C 1
ATOM 1464 O O . GLY A 1 178 ? 22.232 -2.559 -2.020 1.00 75.69 178 GLY A O 1
ATOM 1465 N N . ASP A 1 179 ? 22.044 -0.346 -2.188 1.00 73.81 179 ASP A N 1
ATOM 1466 C CA . ASP A 1 179 ? 22.212 -0.054 -0.753 1.00 73.81 179 ASP A CA 1
ATOM 1467 C C . ASP A 1 179 ? 20.870 0.125 -0.015 1.00 73.81 179 ASP A C 1
ATOM 1469 O O . ASP A 1 179 ? 20.829 0.630 1.106 1.00 73.81 179 ASP A O 1
ATOM 1473 N N . GLY A 1 180 ? 19.760 -0.265 -0.649 1.00 74.50 180 GLY A N 1
ATOM 1474 C CA . GLY A 1 180 ? 18.403 0.026 -0.183 1.00 74.50 180 GLY A CA 1
ATOM 1475 C C . GLY A 1 180 ? 17.837 1.355 -0.695 1.00 74.50 180 GLY A C 1
ATOM 1476 O O . GLY A 1 180 ? 16.628 1.543 -0.632 1.00 74.50 180 GLY A O 1
ATOM 1477 N N . THR A 1 181 ? 18.660 2.260 -1.243 1.00 81.06 181 THR A N 1
ATOM 1478 C CA . THR A 1 181 ? 18.221 3.604 -1.679 1.00 81.06 181 THR A CA 1
ATOM 1479 C C . THR A 1 181 ? 18.191 3.786 -3.193 1.00 81.06 181 THR A C 1
ATOM 1481 O O . THR A 1 181 ? 17.617 4.755 -3.691 1.00 81.06 181 THR A O 1
ATOM 1484 N N . ARG A 1 182 ? 18.772 2.850 -3.945 1.00 88.75 182 ARG A N 1
ATOM 1485 C CA . ARG A 1 182 ? 18.820 2.874 -5.410 1.00 88.75 182 ARG A CA 1
ATOM 1486 C C . ARG A 1 182 ? 18.095 1.671 -5.981 1.00 88.75 182 ARG A C 1
ATOM 1488 O O . ARG A 1 182 ? 18.301 0.567 -5.494 1.00 88.75 182 ARG A O 1
ATOM 1495 N N . LEU A 1 183 ? 17.311 1.883 -7.033 1.00 92.06 183 LEU A N 1
ATOM 1496 C CA . LEU A 1 183 ? 16.687 0.820 -7.822 1.00 92.06 183 LEU A CA 1
ATOM 1497 C C . LEU A 1 183 ? 17.278 0.836 -9.224 1.00 92.06 183 LEU A C 1
ATOM 1499 O O . LEU A 1 183 ? 17.242 1.863 -9.904 1.00 92.06 183 LEU A O 1
ATOM 1503 N N . LYS A 1 184 ? 17.746 -0.321 -9.676 1.00 94.44 184 LYS A N 1
ATOM 1504 C CA . LYS A 1 184 ? 18.003 -0.611 -11.081 1.00 94.44 184 LYS A CA 1
ATOM 1505 C C . LYS A 1 184 ? 17.121 -1.783 -11.488 1.00 94.44 184 LYS A C 1
ATOM 1507 O O . LYS A 1 184 ? 17.099 -2.812 -10.824 1.00 94.44 184 LYS A O 1
ATOM 1512 N N . LEU A 1 185 ? 16.376 -1.603 -12.566 1.00 95.44 185 LEU A N 1
ATOM 1513 C CA . LEU A 1 185 ? 15.398 -2.568 -13.042 1.00 95.44 185 LEU A CA 1
ATOM 1514 C C . LEU A 1 185 ? 15.566 -2.761 -14.544 1.00 95.44 185 LEU A C 1
ATOM 1516 O O . LEU A 1 185 ? 15.642 -1.785 -15.293 1.00 95.44 185 LEU A O 1
ATOM 1520 N N . LEU A 1 186 ? 15.588 -4.019 -14.971 1.00 96.38 186 LEU A N 1
ATOM 1521 C CA . LEU A 1 186 ? 15.542 -4.408 -16.376 1.00 96.38 186 LEU A CA 1
ATOM 1522 C C . LEU A 1 186 ? 14.254 -5.181 -16.643 1.00 96.38 186 LEU A C 1
ATOM 1524 O O . LEU A 1 186 ? 13.946 -6.157 -15.955 1.00 96.38 186 LEU A O 1
ATOM 1528 N N . ALA A 1 187 ? 13.503 -4.751 -17.652 1.00 96.44 187 ALA A N 1
ATOM 1529 C CA . ALA A 1 187 ? 12.255 -5.380 -18.056 1.00 96.44 187 ALA A CA 1
ATOM 1530 C C . ALA A 1 187 ? 12.209 -5.581 -19.569 1.00 96.44 187 ALA A C 1
ATOM 1532 O O . ALA A 1 187 ? 12.569 -4.695 -20.334 1.00 96.44 187 ALA A O 1
ATOM 1533 N N . GLU A 1 188 ? 11.701 -6.723 -20.013 1.00 95.12 188 GLU A N 1
ATOM 1534 C CA . GLU A 1 188 ? 11.416 -6.977 -21.423 1.00 95.12 188 GLU A CA 1
ATOM 1535 C C . GLU A 1 188 ? 9.914 -6.900 -21.664 1.00 95.12 188 GLU A C 1
ATOM 1537 O O . GLU A 1 188 ? 9.149 -7.675 -21.091 1.00 95.12 188 GLU A O 1
ATOM 1542 N N . CYS A 1 189 ? 9.489 -6.002 -22.546 1.00 94.62 189 CYS A N 1
ATOM 1543 C CA . CYS A 1 189 ? 8.083 -5.768 -22.839 1.00 94.62 189 CYS A CA 1
ATOM 1544 C C . CYS A 1 189 ? 7.735 -6.172 -24.269 1.00 94.62 189 CYS A C 1
ATOM 1546 O O . CYS A 1 189 ? 8.451 -5.854 -25.224 1.00 94.62 189 CYS A O 1
ATOM 1548 N N . LYS A 1 190 ? 6.600 -6.858 -24.424 1.00 92.56 190 LYS A N 1
ATOM 1549 C CA . LYS A 1 190 ? 6.024 -7.180 -25.732 1.00 92.56 190 LYS A CA 1
ATOM 1550 C C . LYS A 1 190 ? 5.288 -5.963 -26.274 1.00 92.56 190 LYS A C 1
ATOM 1552 O O . LYS A 1 190 ? 4.411 -5.421 -25.612 1.00 92.56 190 LYS A O 1
ATOM 1557 N N . VAL A 1 191 ? 5.624 -5.582 -27.499 1.00 88.94 191 VAL A N 1
ATOM 1558 C CA . VAL A 1 191 ? 5.122 -4.388 -28.178 1.00 88.94 191 VAL A CA 1
ATOM 1559 C C . VAL A 1 191 ? 4.344 -4.831 -29.411 1.00 88.94 191 VAL A C 1
ATOM 1561 O O . VAL A 1 191 ? 4.920 -5.350 -30.366 1.00 88.94 191 VAL A O 1
ATOM 1564 N N . ASN A 1 192 ? 3.023 -4.653 -29.375 1.00 74.62 192 ASN A N 1
ATOM 1565 C CA . ASN A 1 192 ? 2.141 -4.956 -30.509 1.00 74.62 192 ASN A CA 1
ATOM 1566 C C . ASN A 1 192 ? 1.970 -3.742 -31.436 1.00 74.62 192 ASN A C 1
ATOM 1568 O O . ASN A 1 192 ? 1.818 -3.901 -32.644 1.00 74.62 192 ASN A O 1
ATOM 1572 N N . GLN A 1 193 ? 2.026 -2.541 -30.863 1.00 70.06 193 GLN A N 1
ATOM 1573 C CA . GLN A 1 193 ? 2.030 -1.236 -31.523 1.00 70.06 193 GLN A CA 1
ATOM 1574 C C . GLN A 1 193 ? 3.139 -0.412 -30.864 1.00 70.06 193 GLN A C 1
ATOM 1576 O O . GLN A 1 193 ? 3.414 -0.643 -29.690 1.00 70.06 193 GLN A O 1
ATOM 1581 N N . GLY A 1 194 ? 3.822 0.463 -31.610 1.00 67.50 194 GLY A N 1
ATOM 1582 C CA . GLY A 1 194 ? 4.984 1.205 -31.101 1.00 67.50 194 GLY A CA 1
ATOM 1583 C C . GLY A 1 194 ? 4.723 1.891 -29.753 1.00 67.50 194 GLY A C 1
ATOM 1584 O O . GLY A 1 194 ? 3.600 2.291 -29.468 1.00 67.50 194 GLY A O 1
ATOM 1585 N N . LEU A 1 195 ? 5.759 2.016 -28.920 1.00 82.62 195 LEU A N 1
ATOM 1586 C CA . LEU A 1 195 ? 5.655 2.735 -27.652 1.00 82.62 195 LEU A CA 1
ATOM 1587 C C . LEU A 1 195 ? 5.623 4.244 -27.926 1.00 82.62 195 LEU A C 1
ATOM 1589 O O . LEU A 1 195 ? 6.607 4.791 -28.419 1.00 82.62 195 LEU A O 1
ATOM 1593 N N . GLU A 1 196 ? 4.509 4.901 -27.604 1.00 80.19 196 GLU A N 1
ATOM 1594 C CA . GLU A 1 196 ? 4.337 6.340 -27.847 1.00 80.19 196 GLU A CA 1
ATOM 1595 C C . GLU A 1 196 ? 5.182 7.199 -26.898 1.00 80.19 196 GLU A C 1
ATOM 1597 O O . GLU A 1 196 ? 5.812 8.163 -27.329 1.00 80.19 196 GLU A O 1
ATOM 1602 N N . SER A 1 197 ? 5.201 6.866 -25.601 1.00 89.12 197 SER A N 1
ATOM 1603 C CA . SER A 1 197 ? 5.928 7.633 -24.586 1.00 89.12 197 SER A CA 1
ATOM 1604 C C . SER A 1 197 ? 6.177 6.829 -23.307 1.00 89.12 197 SER A C 1
ATOM 1606 O O . SER A 1 197 ? 5.370 5.987 -22.919 1.00 89.12 197 SER A O 1
ATOM 1608 N N . VAL A 1 198 ? 7.284 7.136 -22.623 1.00 93.06 198 VAL A N 1
ATOM 1609 C CA . VAL A 1 198 ? 7.607 6.635 -21.271 1.00 93.06 198 VAL A CA 1
ATOM 1610 C C . VAL A 1 198 ? 7.220 7.615 -20.159 1.00 93.06 198 VAL A C 1
ATOM 1612 O O . VAL A 1 198 ? 7.327 7.280 -18.981 1.00 93.06 198 VAL A O 1
ATOM 1615 N N . GLU A 1 199 ? 6.755 8.818 -20.506 1.00 93.44 199 GLU A N 1
ATOM 1616 C CA . GLU A 1 199 ? 6.435 9.874 -19.537 1.00 93.44 199 GLU A CA 1
ATOM 1617 C C . GLU A 1 199 ? 5.372 9.475 -18.496 1.00 93.44 199 GLU A C 1
ATOM 1619 O O . GLU A 1 199 ? 5.556 9.807 -17.323 1.00 93.44 199 GLU A O 1
ATOM 1624 N N . PRO A 1 200 ? 4.296 8.729 -18.831 1.00 93.56 200 PRO A N 1
ATOM 1625 C CA . PRO A 1 200 ? 3.348 8.256 -17.819 1.00 93.56 200 PRO A CA 1
ATOM 1626 C C . PRO A 1 200 ? 4.009 7.365 -16.760 1.00 93.56 200 PRO A C 1
ATOM 1628 O O . PRO A 1 200 ? 3.785 7.542 -15.565 1.00 93.56 200 PRO A O 1
ATOM 1631 N N . LEU A 1 201 ? 4.885 6.452 -17.191 1.00 95.56 201 LEU A N 1
ATOM 1632 C CA . LEU A 1 201 ? 5.634 5.580 -16.289 1.00 95.56 201 LEU A CA 1
ATOM 1633 C C . LEU A 1 201 ? 6.613 6.378 -15.425 1.00 95.56 201 LEU A C 1
ATOM 1635 O O . LEU A 1 201 ? 6.727 6.130 -14.227 1.00 95.56 201 LEU A O 1
ATOM 1639 N N . LYS A 1 202 ? 7.295 7.359 -16.016 1.00 95.56 202 LYS A N 1
ATOM 1640 C CA . LYS A 1 202 ? 8.210 8.243 -15.293 1.00 95.56 202 LYS A CA 1
ATOM 1641 C C . LYS A 1 202 ? 7.498 8.977 -14.155 1.00 95.56 202 LYS A C 1
ATOM 1643 O O . LYS A 1 202 ? 7.939 8.875 -13.015 1.00 95.56 202 LYS A O 1
ATOM 1648 N N . LYS A 1 203 ? 6.344 9.591 -14.441 1.00 93.19 203 LYS A N 1
ATOM 1649 C CA . LYS A 1 203 ? 5.484 10.249 -13.441 1.00 93.19 203 LYS A CA 1
ATOM 1650 C C . LYS A 1 203 ? 4.994 9.290 -12.359 1.00 93.19 203 LYS A C 1
ATOM 1652 O O . LYS A 1 203 ? 4.980 9.640 -11.186 1.00 93.19 203 LYS A O 1
ATOM 1657 N N . ALA A 1 204 ? 4.614 8.067 -12.727 1.00 94.75 204 ALA A N 1
ATOM 1658 C CA . ALA A 1 204 ? 4.206 7.064 -11.745 1.00 94.75 204 ALA A CA 1
ATOM 1659 C C . ALA A 1 204 ? 5.347 6.706 -10.773 1.00 94.75 204 ALA A C 1
ATOM 1661 O O . ALA A 1 204 ? 5.124 6.561 -9.573 1.00 94.75 204 ALA A O 1
ATOM 1662 N N . LEU A 1 205 ? 6.580 6.603 -11.277 1.00 95.50 205 LEU A N 1
ATOM 1663 C CA . LEU A 1 205 ? 7.761 6.258 -10.483 1.00 95.50 205 LEU A CA 1
ATOM 1664 C C . LEU A 1 205 ? 8.275 7.408 -9.600 1.00 95.50 205 LEU A C 1
ATOM 1666 O O . LEU A 1 205 ? 8.954 7.143 -8.607 1.00 95.50 205 LEU A O 1
ATOM 1670 N N . GLU A 1 206 ? 7.930 8.665 -9.894 1.00 94.56 206 GLU A N 1
ATOM 1671 C CA . GLU A 1 206 ? 8.233 9.820 -9.027 1.00 94.56 206 GLU A CA 1
ATOM 1672 C C . GLU A 1 206 ? 7.576 9.707 -7.642 1.00 94.56 206 GLU A C 1
ATOM 1674 O O . GLU A 1 206 ? 8.115 10.212 -6.650 1.00 94.56 206 GLU A O 1
ATOM 1679 N N . TYR A 1 207 ? 6.468 8.966 -7.530 1.00 93.69 207 TYR A N 1
ATOM 1680 C CA . TYR A 1 207 ? 5.877 8.641 -6.231 1.00 93.69 207 TYR A CA 1
ATOM 1681 C C . TYR A 1 207 ? 6.889 7.941 -5.314 1.00 93.69 207 TYR A C 1
ATOM 1683 O O . TYR A 1 207 ? 6.978 8.248 -4.127 1.00 93.69 207 TYR A O 1
ATOM 1691 N N . PHE A 1 208 ? 7.703 7.044 -5.876 1.00 93.12 208 PHE A N 1
ATOM 1692 C CA . PHE A 1 208 ? 8.692 6.249 -5.147 1.00 93.12 208 PHE A CA 1
ATOM 1693 C C . PHE A 1 208 ? 10.084 6.876 -5.133 1.00 93.12 208 PHE A C 1
ATOM 1695 O O . PHE A 1 208 ? 11.016 6.255 -4.625 1.00 93.12 208 PHE A O 1
ATOM 1702 N N . SER A 1 209 ? 10.258 8.081 -5.676 1.00 93.62 209 SER A N 1
ATOM 1703 C CA . SER A 1 209 ? 11.573 8.693 -5.838 1.00 93.62 209 SER A CA 1
ATOM 1704 C C . SER A 1 209 ? 11.622 10.139 -5.351 1.00 93.62 209 SER A C 1
ATOM 1706 O O . SER A 1 209 ? 10.682 10.908 -5.529 1.00 93.62 209 SER A O 1
ATOM 1708 N N . LEU A 1 210 ? 12.739 10.528 -4.739 1.00 90.62 210 LEU A N 1
ATOM 1709 C CA . LEU A 1 210 ? 13.070 11.926 -4.431 1.00 90.62 210 LEU A CA 1
ATOM 1710 C C . LEU A 1 210 ? 13.707 12.656 -5.623 1.00 90.62 210 LEU A C 1
ATOM 1712 O O . LEU A 1 210 ? 13.786 13.879 -5.626 1.00 90.62 210 LEU A O 1
ATOM 1716 N N . SER A 1 211 ? 14.159 11.907 -6.631 1.00 91.38 211 SER A N 1
ATOM 1717 C CA . SER A 1 211 ? 14.784 12.430 -7.852 1.00 91.38 211 SER A CA 1
ATOM 1718 C C . SER A 1 211 ? 14.072 11.914 -9.099 1.00 91.38 211 SER A C 1
ATOM 1720 O O . SER A 1 211 ? 13.441 10.861 -9.075 1.00 91.38 211 SER A O 1
ATOM 1722 N N . GLU A 1 212 ? 14.172 12.628 -10.210 1.00 92.25 212 GLU A N 1
ATOM 1723 C CA . GLU A 1 212 ? 13.533 12.205 -11.455 1.00 92.25 212 GLU A CA 1
ATOM 1724 C C . GLU A 1 212 ? 14.053 10.818 -11.917 1.00 92.25 212 GLU A C 1
ATOM 1726 O O . GLU A 1 212 ? 15.270 10.641 -12.079 1.00 92.25 212 GLU A O 1
ATOM 1731 N N . PRO A 1 213 ? 13.173 9.814 -12.118 1.00 95.50 213 PRO A N 1
ATOM 1732 C CA . PRO A 1 213 ? 13.571 8.494 -12.600 1.00 95.50 213 PRO A CA 1
ATOM 1733 C C . PRO A 1 213 ? 14.161 8.555 -14.011 1.00 95.50 213 PRO A C 1
ATOM 1735 O O . PRO A 1 213 ? 13.632 9.226 -14.901 1.00 95.50 213 PRO A O 1
ATOM 1738 N N . LYS A 1 214 ? 15.236 7.798 -14.247 1.00 96.19 214 LYS A N 1
ATOM 1739 C CA . LYS A 1 214 ? 15.828 7.639 -15.580 1.00 96.19 214 LYS A CA 1
ATOM 1740 C C . LYS A 1 214 ? 15.283 6.377 -16.228 1.00 96.19 214 LYS A C 1
ATOM 1742 O O . LYS A 1 214 ? 15.414 5.293 -15.665 1.00 96.19 214 LYS A O 1
ATOM 1747 N N . ILE A 1 215 ? 14.709 6.519 -17.417 1.00 96.38 215 ILE A N 1
ATOM 1748 C CA . ILE A 1 215 ? 14.172 5.406 -18.201 1.00 96.38 215 ILE A CA 1
ATOM 1749 C C . ILE A 1 215 ? 14.863 5.412 -19.561 1.00 96.38 215 ILE A C 1
ATOM 1751 O O . ILE A 1 215 ? 14.852 6.422 -20.258 1.00 96.38 215 ILE A O 1
ATOM 1755 N N . SER A 1 216 ? 15.482 4.292 -19.922 1.00 94.31 216 SER A N 1
ATOM 1756 C CA . SER A 1 216 ? 16.065 4.057 -21.246 1.00 94.31 216 SER A CA 1
ATOM 1757 C C . SER A 1 216 ? 15.343 2.901 -21.924 1.00 94.31 216 SER A C 1
ATOM 1759 O O . SER A 1 216 ? 14.973 1.928 -21.267 1.00 94.31 216 SER A O 1
ATOM 1761 N N . THR A 1 217 ? 15.131 3.008 -23.234 1.00 92.94 217 THR A N 1
ATOM 1762 C CA . THR A 1 217 ? 14.406 1.999 -24.014 1.00 92.94 217 THR A CA 1
ATOM 1763 C C . THR A 1 217 ? 15.253 1.524 -25.182 1.00 92.94 217 THR A C 1
ATOM 1765 O O . THR A 1 217 ? 15.584 2.322 -26.059 1.00 92.94 217 THR A O 1
ATOM 1768 N N . ASN A 1 218 ? 15.547 0.229 -25.236 1.00 91.31 218 ASN A N 1
ATOM 1769 C CA . ASN A 1 218 ? 16.289 -0.385 -26.331 1.00 91.31 218 ASN A CA 1
ATOM 1770 C C . ASN A 1 218 ? 15.372 -1.320 -27.117 1.00 91.31 218 ASN A C 1
ATOM 1772 O O . ASN A 1 218 ? 14.658 -2.142 -26.547 1.00 91.31 218 ASN A O 1
ATOM 1776 N N . ARG A 1 219 ? 15.373 -1.218 -28.448 1.00 88.25 219 ARG A N 1
ATOM 1777 C CA . ARG A 1 219 ? 14.594 -2.139 -29.280 1.00 88.25 219 ARG A CA 1
ATOM 1778 C C . ARG A 1 219 ? 15.361 -3.448 -29.447 1.00 88.25 219 ARG A C 1
ATOM 1780 O O . ARG A 1 219 ? 16.406 -3.459 -30.084 1.00 88.25 219 ARG A O 1
ATOM 1787 N N . VAL A 1 220 ? 14.816 -4.539 -28.910 1.00 88.94 220 VAL A N 1
ATOM 1788 C CA . VAL A 1 220 ? 15.415 -5.884 -29.000 1.00 88.94 220 VAL A CA 1
ATOM 1789 C C . VAL A 1 220 ? 14.947 -6.599 -30.267 1.00 88.94 220 VAL A C 1
ATOM 1791 O O . VAL A 1 220 ? 15.722 -7.277 -30.934 1.00 88.94 220 VAL A O 1
ATOM 1794 N N . SER A 1 221 ? 13.674 -6.433 -30.638 1.00 87.69 221 SER A N 1
ATOM 1795 C CA . SER A 1 221 ? 13.129 -6.974 -31.886 1.00 87.69 221 SER A CA 1
ATOM 1796 C C . SER A 1 221 ? 11.972 -6.125 -32.419 1.00 87.69 221 SER A C 1
ATOM 1798 O O . SER A 1 221 ? 11.580 -5.110 -31.837 1.00 87.69 221 SER A O 1
ATOM 1800 N N . ALA A 1 222 ? 11.377 -6.537 -33.543 1.00 84.62 222 ALA A N 1
ATOM 1801 C CA . ALA A 1 222 ? 10.204 -5.860 -34.093 1.00 84.62 222 ALA A CA 1
ATOM 1802 C C . ALA A 1 222 ? 9.038 -5.780 -33.088 1.00 84.62 222 ALA A C 1
ATOM 1804 O O . ALA A 1 222 ? 8.311 -4.788 -33.109 1.00 84.62 222 ALA A O 1
ATOM 1805 N N . LYS A 1 223 ? 8.905 -6.784 -32.206 1.00 89.50 223 LYS A N 1
ATOM 1806 C CA . LYS A 1 223 ? 7.801 -6.947 -31.244 1.00 89.50 223 LYS A CA 1
ATOM 1807 C C . LYS A 1 223 ? 8.239 -6.866 -29.778 1.00 89.50 223 LYS A C 1
ATOM 1809 O O . LYS A 1 223 ? 7.461 -7.225 -28.896 1.00 89.50 223 LYS A O 1
ATOM 1814 N N . GLN A 1 224 ? 9.482 -6.473 -29.499 1.00 92.44 224 GLN A N 1
ATOM 1815 C CA . GLN A 1 224 ? 10.013 -6.439 -28.136 1.00 92.44 224 GLN A CA 1
ATOM 1816 C C . GLN A 1 224 ? 10.921 -5.239 -27.911 1.00 92.44 224 GLN A C 1
ATOM 1818 O O . GLN A 1 224 ? 11.766 -4.908 -28.749 1.00 92.44 224 GLN A O 1
ATOM 1823 N N . ILE A 1 225 ? 10.768 -4.643 -26.735 1.00 94.00 225 ILE A N 1
ATOM 1824 C CA . ILE A 1 225 ? 11.662 -3.621 -26.203 1.00 94.00 225 ILE A CA 1
ATOM 1825 C C . ILE A 1 225 ? 12.200 -4.076 -24.854 1.00 94.00 225 ILE A C 1
ATOM 1827 O O . ILE A 1 225 ? 11.524 -4.782 -24.107 1.00 94.00 225 ILE A O 1
ATOM 1831 N N . GLU A 1 226 ? 13.402 -3.630 -24.547 1.00 94.94 226 GLU A N 1
ATOM 1832 C CA . GLU A 1 226 ? 13.988 -3.684 -23.223 1.00 94.94 226 GLU A CA 1
ATOM 1833 C C . GLU A 1 226 ? 13.864 -2.296 -22.591 1.00 94.94 226 GLU A C 1
ATOM 1835 O O . GLU A 1 226 ? 14.208 -1.282 -23.204 1.00 94.94 226 GLU A O 1
ATOM 1840 N N . LEU A 1 227 ? 13.336 -2.258 -21.375 1.00 96.06 227 LEU A N 1
ATOM 1841 C CA . LEU A 1 227 ? 13.251 -1.082 -20.530 1.00 96.06 227 LEU A CA 1
ATOM 1842 C C . LEU A 1 227 ? 14.304 -1.199 -19.439 1.00 96.06 227 LEU A C 1
ATOM 1844 O O . LEU A 1 227 ? 14.318 -2.168 -18.679 1.00 96.06 227 LEU A O 1
ATOM 1848 N N . GLN A 1 228 ? 15.133 -0.173 -19.327 1.00 96.88 228 GLN A N 1
ATOM 1849 C CA . GLN A 1 228 ? 16.054 -0.002 -18.220 1.00 96.88 228 GLN A CA 1
ATOM 1850 C C . GLN A 1 228 ? 15.600 1.189 -17.386 1.00 96.88 228 GLN A C 1
ATOM 1852 O O . GLN A 1 228 ? 15.569 2.321 -17.871 1.00 96.88 228 GLN A O 1
ATOM 1857 N N . ILE A 1 229 ? 15.247 0.929 -16.131 1.00 96.88 229 ILE A N 1
ATOM 1858 C CA . ILE A 1 229 ? 14.773 1.938 -15.187 1.00 96.88 229 ILE A CA 1
ATOM 1859 C C . ILE A 1 229 ? 15.803 2.090 -14.081 1.00 96.88 229 ILE A C 1
ATOM 1861 O O . ILE A 1 229 ? 16.309 1.107 -13.538 1.00 96.88 229 ILE A O 1
ATOM 1865 N N . PHE A 1 230 ? 16.102 3.338 -13.745 1.00 96.06 230 PHE A N 1
ATOM 1866 C CA . PHE A 1 230 ? 17.037 3.675 -12.693 1.00 96.06 230 PHE A CA 1
ATOM 1867 C C . PHE A 1 230 ? 16.496 4.796 -11.806 1.00 96.06 230 PHE A C 1
ATOM 1869 O O . PHE A 1 230 ? 16.136 5.874 -12.286 1.00 96.06 230 PHE A O 1
ATOM 1876 N N . VAL A 1 231 ? 16.474 4.541 -10.499 1.00 94.56 231 VAL A N 1
ATOM 1877 C CA . VAL A 1 231 ? 16.066 5.481 -9.454 1.00 94.56 231 VAL A CA 1
ATOM 1878 C C . VAL A 1 231 ? 17.211 5.626 -8.458 1.00 94.56 231 VAL A C 1
ATOM 1880 O O . VAL A 1 231 ? 17.664 4.642 -7.882 1.00 94.56 231 VAL A O 1
ATOM 1883 N N . ASN A 1 232 ? 17.676 6.858 -8.249 1.00 89.50 232 ASN A N 1
ATOM 1884 C CA . ASN A 1 232 ? 18.838 7.154 -7.404 1.00 89.50 232 ASN A CA 1
ATOM 1885 C C . ASN A 1 232 ? 18.517 7.332 -5.916 1.00 89.50 232 ASN A C 1
ATOM 1887 O O . ASN A 1 232 ? 19.416 7.213 -5.088 1.00 89.50 232 ASN A O 1
ATOM 1891 N N . GLN A 1 233 ? 17.284 7.721 -5.595 1.00 90.69 233 GLN A N 1
ATOM 1892 C CA . GLN A 1 233 ? 16.871 8.090 -4.243 1.00 90.69 233 GLN A CA 1
ATOM 1893 C C . GLN A 1 233 ? 15.446 7.599 -3.994 1.00 90.69 233 GLN A C 1
ATOM 1895 O O . GLN A 1 233 ? 14.481 8.350 -4.139 1.00 90.69 233 GLN A O 1
ATOM 1900 N N . LEU A 1 234 ? 15.319 6.318 -3.662 1.00 91.31 234 LEU A N 1
ATOM 1901 C CA . LEU A 1 234 ? 14.050 5.684 -3.338 1.00 91.31 234 LEU A CA 1
ATOM 1902 C C . LEU A 1 234 ? 13.465 6.259 -2.047 1.00 91.31 234 LEU A C 1
ATOM 1904 O O . LEU A 1 234 ? 14.121 6.305 -1.006 1.00 91.31 234 LEU A O 1
ATOM 1908 N N . LYS A 1 235 ? 12.182 6.607 -2.094 1.00 92.44 235 LYS A N 1
ATOM 1909 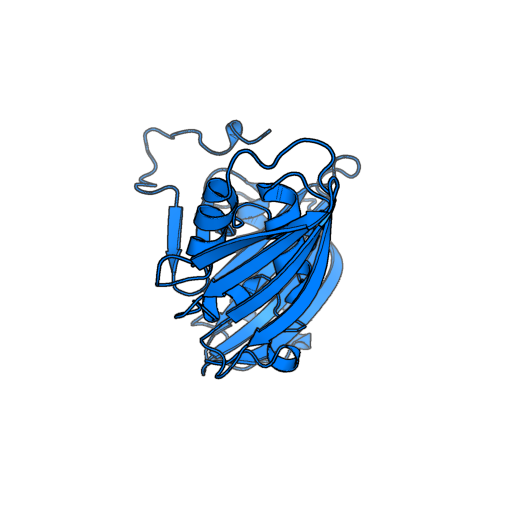C CA . LYS A 1 235 ? 11.348 6.875 -0.919 1.00 92.44 235 LYS A CA 1
ATOM 1910 C C . LYS A 1 235 ? 10.926 5.540 -0.300 1.00 92.44 235 LYS A C 1
ATOM 1912 O O . LYS A 1 235 ? 9.779 5.125 -0.428 1.00 92.44 235 LYS A O 1
ATOM 1917 N N . THR A 1 236 ? 11.853 4.836 0.349 1.00 89.94 236 THR A N 1
ATOM 1918 C CA . THR A 1 236 ? 11.613 3.466 0.845 1.00 89.94 236 THR A CA 1
ATOM 1919 C C . THR A 1 236 ? 10.438 3.374 1.817 1.00 89.94 236 THR A C 1
ATOM 1921 O O . THR A 1 236 ? 9.659 2.428 1.747 1.00 89.94 236 THR A O 1
ATOM 1924 N N . LYS A 1 237 ? 10.230 4.390 2.662 1.00 91.94 237 LYS A N 1
ATOM 1925 C CA . LYS A 1 237 ? 9.078 4.445 3.575 1.00 91.94 237 LYS A CA 1
ATOM 1926 C C . LYS A 1 237 ? 7.721 4.477 2.860 1.00 91.94 237 LYS A C 1
ATOM 1928 O O . LYS A 1 237 ? 6.778 3.876 3.365 1.00 91.94 237 LYS A O 1
ATOM 1933 N N . ALA A 1 238 ? 7.639 5.055 1.661 1.00 93.31 238 ALA A N 1
ATOM 1934 C CA . ALA A 1 238 ? 6.412 5.073 0.861 1.00 93.31 238 ALA A CA 1
ATOM 1935 C C . ALA A 1 238 ? 6.048 3.692 0.278 1.00 93.31 238 ALA A C 1
ATOM 1937 O O . ALA A 1 238 ? 4.925 3.476 -0.171 1.00 93.31 238 ALA A O 1
ATOM 1938 N N . LEU A 1 239 ? 6.983 2.732 0.298 1.00 93.12 239 LEU A N 1
ATOM 1939 C CA . LEU A 1 239 ? 6.728 1.343 -0.093 1.00 93.12 239 LEU A CA 1
ATOM 1940 C C . LEU A 1 239 ? 6.114 0.524 1.051 1.00 93.12 239 LEU A C 1
ATOM 1942 O O . LEU A 1 239 ? 5.399 -0.440 0.790 1.00 93.12 239 LEU A O 1
ATOM 1946 N N . ILE A 1 240 ? 6.342 0.905 2.314 1.00 94.06 240 ILE A N 1
ATOM 1947 C CA . ILE A 1 240 ? 5.870 0.167 3.497 1.00 94.06 240 ILE A CA 1
ATOM 1948 C C . ILE A 1 240 ? 4.370 -0.184 3.420 1.00 94.06 240 ILE A C 1
ATOM 1950 O O . ILE A 1 240 ? 4.052 -1.366 3.556 1.00 94.06 240 ILE A O 1
ATOM 1954 N N . PRO A 1 241 ? 3.437 0.751 3.142 1.00 94.75 241 PRO A N 1
ATOM 1955 C CA . PRO A 1 241 ? 2.015 0.414 3.061 1.00 94.75 241 PRO A CA 1
ATOM 1956 C C . PRO A 1 241 ? 1.621 -0.415 1.831 1.00 94.75 241 PRO A C 1
ATOM 1958 O O . PRO A 1 241 ? 0.458 -0.786 1.720 1.00 94.75 241 PRO A O 1
ATOM 1961 N N . LEU A 1 242 ? 2.542 -0.711 0.910 1.00 95.31 242 LEU A N 1
ATOM 1962 C CA . LEU A 1 242 ? 2.263 -1.468 -0.313 1.00 95.31 2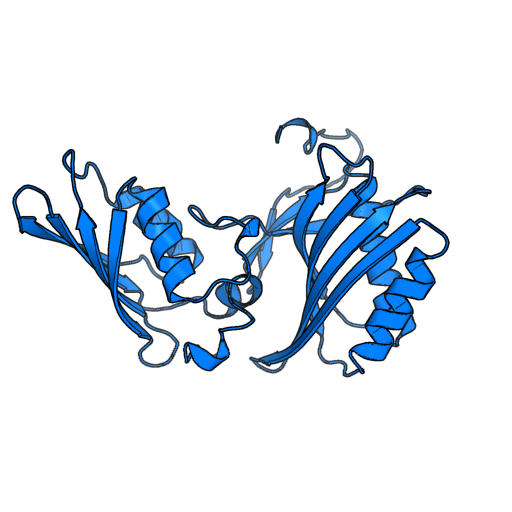42 LEU A CA 1
ATOM 1963 C C . LEU A 1 242 ? 2.842 -2.886 -0.301 1.00 95.31 242 LEU A C 1
ATOM 1965 O O . LEU A 1 242 ? 2.269 -3.754 -0.951 1.00 95.31 242 LEU A O 1
ATOM 1969 N N . ILE A 1 243 ? 3.955 -3.124 0.401 1.00 93.06 243 ILE A N 1
ATOM 1970 C CA . ILE A 1 243 ? 4.741 -4.376 0.316 1.00 93.06 243 ILE A CA 1
ATOM 1971 C C . ILE A 1 243 ? 5.153 -4.927 1.693 1.00 93.06 243 ILE A C 1
ATOM 1973 O O . ILE A 1 243 ? 6.204 -5.546 1.843 1.00 93.06 243 ILE A O 1
ATOM 1977 N N . TRP A 1 244 ? 4.387 -4.636 2.745 1.00 88.44 244 TRP A N 1
ATOM 1978 C CA . TRP A 1 244 ? 4.812 -4.869 4.132 1.00 88.44 244 TRP A CA 1
ATOM 1979 C C . TRP A 1 244 ? 5.195 -6.317 4.471 1.00 88.44 244 TRP A C 1
ATOM 1981 O O . TRP A 1 244 ? 6.014 -6.537 5.358 1.00 88.44 244 TRP A O 1
ATOM 1991 N N . ASP A 1 245 ? 4.614 -7.305 3.798 1.00 84.38 245 ASP A N 1
ATOM 1992 C CA . ASP A 1 245 ? 4.900 -8.726 4.006 1.00 84.38 245 ASP A CA 1
ATOM 1993 C C . ASP A 1 245 ? 6.214 -9.178 3.343 1.00 84.38 245 ASP A C 1
ATOM 1995 O O . ASP A 1 245 ? 6.817 -10.151 3.793 1.00 84.38 245 ASP A O 1
ATOM 1999 N N . HIS A 1 246 ? 6.700 -8.433 2.346 1.00 81.25 246 HIS A N 1
ATOM 2000 C CA . HIS A 1 246 ? 7.941 -8.710 1.619 1.00 81.25 246 HIS A CA 1
ATOM 2001 C C . HIS A 1 246 ? 9.040 -7.666 1.859 1.00 81.25 246 HIS A C 1
ATOM 2003 O O . HIS A 1 246 ? 10.174 -7.882 1.446 1.00 81.25 246 HIS A O 1
ATOM 2009 N N . PHE A 1 247 ? 8.769 -6.582 2.594 1.00 78.44 247 PHE A N 1
ATOM 2010 C CA . PHE A 1 247 ? 9.698 -5.454 2.758 1.00 78.44 247 PHE A CA 1
ATOM 2011 C C . PHE A 1 247 ? 11.110 -5.867 3.212 1.00 78.44 247 PHE A C 1
ATOM 2013 O O . PHE A 1 247 ? 12.105 -5.397 2.665 1.00 78.44 247 PHE A O 1
ATOM 2020 N N . ILE A 1 248 ? 11.207 -6.761 4.206 1.00 70.81 248 ILE A N 1
ATOM 2021 C CA . ILE A 1 248 ? 12.499 -7.259 4.718 1.00 70.81 248 ILE A CA 1
ATOM 2022 C C . ILE A 1 248 ? 13.154 -8.222 3.719 1.00 70.81 248 ILE A C 1
ATOM 2024 O O . ILE A 1 248 ? 14.373 -8.212 3.558 1.00 70.81 248 ILE A O 1
ATOM 2028 N N . ILE A 1 249 ? 12.347 -9.055 3.058 1.00 69.56 249 ILE A N 1
ATOM 2029 C CA . ILE A 1 249 ? 12.807 -10.072 2.104 1.00 69.56 249 ILE A CA 1
ATOM 2030 C C . ILE A 1 249 ? 13.407 -9.392 0.867 1.00 69.56 249 ILE A C 1
ATOM 2032 O O . ILE A 1 249 ? 14.475 -9.783 0.402 1.00 69.56 249 ILE A O 1
ATOM 2036 N N . ASP A 1 250 ? 12.789 -8.302 0.421 1.00 65.25 250 ASP A N 1
ATOM 2037 C CA . ASP A 1 250 ? 13.205 -7.509 -0.736 1.00 65.25 250 ASP A CA 1
ATOM 2038 C C . ASP A 1 250 ? 14.420 -6.602 -0.443 1.00 65.25 250 ASP A C 1
ATOM 2040 O O . ASP A 1 250 ? 14.778 -5.746 -1.249 1.00 65.25 250 ASP A O 1
ATOM 2044 N N . SER A 1 251 ? 15.089 -6.795 0.705 1.00 67.94 251 SER A N 1
ATOM 2045 C CA . SER A 1 251 ? 16.315 -6.090 1.117 1.00 67.94 251 SER A CA 1
ATOM 2046 C C . SER A 1 251 ? 16.197 -4.561 1.158 1.00 67.94 251 SER A C 1
ATOM 2048 O O . SER A 1 251 ? 17.208 -3.853 1.138 1.00 67.94 251 SER A O 1
ATOM 2050 N N . LEU A 1 252 ? 14.976 -4.036 1.272 1.00 72.06 252 LEU A N 1
ATOM 2051 C CA . LEU A 1 252 ? 14.734 -2.608 1.422 1.00 72.06 252 LEU A CA 1
ATOM 2052 C C . LEU A 1 252 ? 15.139 -2.150 2.820 1.00 72.06 252 LEU A C 1
ATOM 2054 O O . LEU A 1 252 ? 14.923 -2.836 3.823 1.00 72.06 252 LEU A O 1
ATOM 2058 N N . ARG A 1 253 ? 15.745 -0.964 2.882 1.00 72.38 253 ARG A N 1
ATOM 2059 C CA . ARG A 1 253 ? 16.253 -0.393 4.127 1.00 72.38 253 ARG A CA 1
ATOM 2060 C C . ARG A 1 253 ? 15.745 1.025 4.332 1.00 72.38 253 ARG A C 1
ATOM 2062 O O . ARG A 1 253 ? 15.541 1.792 3.390 1.00 72.38 253 ARG A O 1
ATOM 2069 N N . CYS A 1 254 ? 15.542 1.323 5.603 1.00 72.31 254 CYS A N 1
ATOM 2070 C CA . CYS A 1 254 ? 15.710 2.655 6.147 1.00 72.31 254 CYS A CA 1
ATOM 2071 C C . CYS A 1 254 ? 17.153 2.739 6.670 1.00 72.31 254 CYS A C 1
ATOM 2073 O O . CYS A 1 254 ? 17.697 3.852 6.651 1.00 72.31 254 CYS A O 1
#

pLDDT: mean 88.04, std 12.97, range [35.19, 97.56]

Foldseek 3Di:
DPPVQPPDDPPDPPVDQWDADLQAIWGKGWPPLLVLQLVVLLVQLCVVQPFDDKDKAWADWDDDPPAPQWIKTKIKIKALDDDDPVSSVVSSQVSCVVFWHWDDKDWDWDDAPNIIMIIMITIIRGDHGDGGGDIHTYHDDQAQDDSVCPQDAPLRRLQSLVCRQQVWHKDWDDWDCDQLFKTKTKIKTFAPDDGPDCVSSQRSCVSQAPDRKDWDWADPDPGMIMIIIIGRGTSLSNSCRHNVVCSVVSVHHD

Secondary structure (DSSP, 8-state):
--GGG----TT-----SEEE-SS-EEEEE-S-HHHHHHHHHHHHHHHHTT--SEEEEEEEEEE-SSSTTEEEEEEEEEES----HHHHHHHHHHHHTTTEEEEEEEEEEEEETTEEEEEEEEEEEE--PPP--S-EEEE-PPTT--GGGPSPPHHHHHHHHHHHHHT-EEEEEEEEESSSS-EEEEEEEE-SS----SHHHHHHHHTTBSSPPEEEEEEEETTEEEEEEEESSB-HHHHHHHHTTTTTTTT---

Radius of gyration: 20.21 Å; chains: 1; bounding box: 48×38×60 Å

Sequence (254 aa):
MIFDIFKRDKDSEVKDPFYTDEFGEWIIISHNKLLLFVYNLLVKSIKKIGLKNFELYIIQYSEDEKIKNLINVKGMIVTNGNFKELELANAIKNNVDNHGFIGEIKIFKFRLCGSLFIFFYIDLIVKNITEAKGHVKVLFPPYGVNLYSVPYTFQSLLKDVIEKNLGLNCNLRDIEVGDGTRLKLLAECKVNQGLESVEPLKKALEYFSLSEPKISTNRVSAKQIELQIFVNQLKTKALIPLIWDHFIIDSLRC